Protein AF-A0AAE1SM05-F1 (afdb_monomer_lite)

Radius of gyration: 18.06 Å; chains: 1; bounding box: 39×41×45 Å

Sequence (204 aa):
MADEVSAGNVDSVFHIGDISYATRFLVEWDYFLHLITPVASHVSYMTAIGNHERDYIGFGSVYVTPDSGGECGVPYETYFQMPTPAKDKPWHRPMYSSITGGILKSVDDDFVKAVEPLLLANKVDLALWGHVHNYERTCAVYQKECKVLPTNGASGIDTYDHANYSASVHAVIGMAGFSLDQFPSQYVNANSRKLEDSFQITRS

Secondary structure (DSSP, 8-state):
-HHHHHTT--SEEEEES--S--TT-THHHHHHHHHHHHHHTTSEEEEE--HHHH--TTTT-SS--STTTT-TTHHHHHH-----S-TT----S-SS-S---SSS-SS-HHHHHHHHHHHHHTT--EEEE-SSSSEEEEEEESSS-EEEPPEE-TTS-EE--TTS----EEEEE--SSSPPPPPPGGGTSS-TT---SSS-EEE-

Structure (mmCIF, N/CA/C/O backbone):
data_AF-A0AAE1SM05-F1
#
_entry.id   AF-A0AAE1SM05-F1
#
loop_
_atom_site.group_PDB
_atom_site.id
_atom_site.type_symbol
_atom_site.label_atom_id
_atom_site.label_alt_id
_atom_site.label_comp_id
_atom_site.label_asym_id
_atom_site.label_entity_id
_atom_site.label_seq_id
_atom_site.pdbx_PDB_ins_code
_atom_site.Cartn_x
_atom_site.Cartn_y
_atom_site.Cartn_z
_atom_site.occupancy
_atom_site.B_iso_or_equiv
_atom_site.auth_seq_id
_atom_site.auth_comp_id
_atom_site.auth_asym_id
_atom_site.auth_atom_id
_atom_site.pdbx_PDB_model_num
ATOM 1 N N . MET A 1 1 ? -0.576 -20.188 0.307 1.00 88.62 1 MET A N 1
ATOM 2 C CA . MET A 1 1 ? -1.452 -19.272 -0.459 1.00 88.62 1 MET A CA 1
ATOM 3 C C . MET A 1 1 ? -2.159 -19.989 -1.600 1.00 88.62 1 MET A C 1
ATOM 5 O O . MET A 1 1 ? -3.375 -20.009 -1.579 1.00 88.62 1 MET A O 1
ATOM 9 N N . ALA A 1 2 ? -1.449 -20.616 -2.550 1.00 93.00 2 ALA A N 1
ATOM 10 C CA . ALA A 1 2 ? -2.098 -21.380 -3.628 1.00 93.00 2 ALA A CA 1
ATOM 11 C C . ALA A 1 2 ? -3.059 -22.466 -3.100 1.00 93.00 2 ALA A C 1
ATOM 13 O O . ALA A 1 2 ? -4.181 -22.566 -3.582 1.00 93.00 2 ALA A O 1
ATOM 14 N N . ASP A 1 3 ? -2.663 -23.195 -2.051 1.00 96.06 3 ASP A N 1
ATOM 15 C CA . ASP A 1 3 ? -3.531 -24.194 -1.409 1.00 96.06 3 ASP A CA 1
ATOM 16 C C . ASP A 1 3 ? -4.787 -23.574 -0.774 1.00 96.06 3 ASP A C 1
ATOM 18 O O . ASP A 1 3 ? -5.869 -24.132 -0.902 1.00 96.06 3 ASP A O 1
ATOM 22 N N . GLU A 1 4 ? -4.671 -22.394 -0.153 1.00 96.38 4 GLU A N 1
ATOM 23 C CA . GLU A 1 4 ? -5.805 -21.674 0.455 1.00 96.38 4 GLU A CA 1
ATOM 24 C C . GLU A 1 4 ? -6.795 -21.173 -0.601 1.00 96.38 4 GLU A C 1
ATOM 26 O O . GLU A 1 4 ? -8.006 -21.281 -0.428 1.00 96.38 4 GLU A O 1
ATOM 31 N N . VAL A 1 5 ? -6.282 -20.670 -1.726 1.00 95.44 5 VAL A N 1
ATOM 32 C CA . VAL A 1 5 ? -7.100 -20.272 -2.880 1.00 95.44 5 VAL A CA 1
ATOM 33 C C . VAL A 1 5 ? -7.796 -21.491 -3.486 1.00 95.44 5 VAL A C 1
ATOM 35 O O . VAL A 1 5 ? -8.996 -21.451 -3.736 1.00 95.44 5 VAL A O 1
ATOM 38 N N . SER A 1 6 ? -7.072 -22.600 -3.661 1.00 95.06 6 SER A N 1
ATOM 39 C CA . SER A 1 6 ? -7.623 -23.860 -4.177 1.00 95.06 6 SER A CA 1
ATOM 40 C C . SER A 1 6 ? -8.695 -24.453 -3.253 1.00 95.06 6 SER A C 1
ATOM 42 O O . SER A 1 6 ? -9.697 -24.992 -3.718 1.00 95.06 6 SER A O 1
ATOM 44 N N . ALA A 1 7 ? -8.525 -24.302 -1.936 1.00 96.94 7 ALA A N 1
ATOM 45 C CA . ALA A 1 7 ? -9.507 -24.702 -0.932 1.00 96.94 7 ALA A CA 1
ATOM 46 C C . ALA A 1 7 ? -10.743 -23.781 -0.871 1.00 96.94 7 ALA A C 1
ATOM 48 O O . ALA A 1 7 ? -11.705 -24.117 -0.184 1.00 96.94 7 ALA A O 1
ATOM 49 N N . GLY A 1 8 ? -10.736 -22.644 -1.577 1.00 95.75 8 GLY A N 1
ATOM 50 C CA . GLY A 1 8 ? -11.810 -21.650 -1.532 1.00 95.75 8 GLY A CA 1
ATOM 51 C C . GLY A 1 8 ? -11.822 -20.810 -0.251 1.00 95.75 8 GLY A C 1
ATOM 52 O O . GLY A 1 8 ? -12.852 -20.237 0.086 1.00 95.75 8 GLY A O 1
ATOM 53 N N . ASN A 1 9 ? -10.698 -20.739 0.470 1.00 97.50 9 ASN A N 1
ATOM 54 C CA . ASN A 1 9 ? -10.566 -19.957 1.705 1.00 97.50 9 ASN A CA 1
ATOM 55 C C . ASN A 1 9 ? -10.167 -18.492 1.449 1.00 97.50 9 ASN A C 1
ATOM 57 O O . ASN A 1 9 ? -10.136 -17.690 2.383 1.00 97.50 9 ASN A O 1
ATOM 61 N N . VAL A 1 10 ? -9.814 -18.145 0.208 1.00 97.12 10 VAL A N 1
ATOM 62 C CA . VAL A 1 10 ? -9.392 -16.800 -0.203 1.00 97.12 10 VAL A CA 1
ATOM 63 C C . VAL A 1 10 ? -10.149 -16.410 -1.462 1.00 97.12 10 VAL A C 1
ATOM 65 O O . VAL A 1 10 ? -10.022 -17.079 -2.482 1.00 97.12 10 VAL A O 1
ATOM 68 N N . ASP A 1 11 ? -10.876 -15.297 -1.402 1.00 96.75 11 ASP A N 1
ATOM 69 C CA . ASP A 1 11 ? -11.650 -14.778 -2.538 1.00 96.75 11 ASP A CA 1
ATOM 70 C C . ASP A 1 11 ? -10.895 -13.711 -3.349 1.00 96.75 11 ASP A C 1
ATOM 72 O O . ASP A 1 11 ? -11.200 -13.459 -4.516 1.00 96.75 11 ASP A O 1
ATOM 76 N N . SER A 1 12 ? -9.924 -13.032 -2.729 1.00 96.12 12 SER A N 1
ATOM 77 C CA . SER A 1 12 ? -9.158 -11.950 -3.357 1.00 96.12 12 SER A CA 1
ATOM 78 C C . SER A 1 12 ? -7.823 -11.700 -2.659 1.00 96.12 12 SER A C 1
ATOM 80 O O . SER A 1 12 ? -7.643 -12.031 -1.487 1.00 96.12 12 SER A O 1
ATOM 82 N N . VAL A 1 13 ? -6.888 -11.095 -3.393 1.00 95.81 13 VAL A N 1
ATOM 83 C CA . VAL A 1 13 ? -5.564 -10.702 -2.905 1.00 95.81 13 VAL A CA 1
ATOM 84 C C . VAL A 1 13 ? -5.321 -9.228 -3.214 1.00 95.81 13 VAL A C 1
ATOM 86 O O . VAL A 1 13 ? -5.579 -8.769 -4.326 1.00 95.81 13 VAL A O 1
ATOM 89 N N . PHE A 1 14 ? -4.777 -8.505 -2.234 1.00 94.44 14 PHE A N 1
ATOM 90 C CA . PHE A 1 14 ? -4.282 -7.138 -2.385 1.00 94.44 14 PHE A CA 1
ATOM 91 C C . PHE A 1 14 ? -2.771 -7.118 -2.124 1.00 94.44 14 PHE A C 1
ATOM 93 O O . PHE A 1 14 ? -2.333 -7.483 -1.035 1.00 94.44 14 PHE A O 1
ATOM 100 N N . HIS A 1 15 ? -1.983 -6.689 -3.109 1.00 94.88 15 HIS A N 1
ATOM 101 C CA . HIS A 1 15 ? -0.530 -6.537 -3.018 1.00 94.88 15 HIS A CA 1
ATOM 102 C C . HIS A 1 15 ? -0.170 -5.048 -3.106 1.00 94.88 15 HIS A C 1
ATOM 104 O O . HIS A 1 15 ? -0.258 -4.417 -4.160 1.00 94.88 15 HIS A O 1
ATOM 110 N N . ILE A 1 16 ? 0.185 -4.458 -1.967 1.00 93.75 16 ILE A N 1
ATOM 111 C CA . ILE A 1 16 ? 0.275 -3.004 -1.807 1.00 93.75 16 ILE A CA 1
ATOM 112 C C . ILE A 1 16 ? 1.697 -2.516 -2.120 1.00 93.75 16 ILE A C 1
ATOM 114 O O . ILE A 1 16 ? 2.421 -2.130 -1.208 1.00 93.75 16 ILE A O 1
ATOM 118 N N . GLY A 1 17 ? 2.067 -2.505 -3.406 1.00 93.38 17 GLY A N 1
ATOM 119 C CA . GLY A 1 17 ? 3.333 -1.970 -3.934 1.00 93.38 17 GLY A CA 1
ATOM 120 C C . GLY A 1 17 ? 4.564 -2.834 -3.675 1.00 93.38 17 GLY A C 1
ATOM 121 O O . GLY A 1 17 ? 4.501 -3.769 -2.884 1.00 93.38 17 GLY A O 1
ATOM 122 N N . ASP A 1 18 ? 5.657 -2.489 -4.358 1.00 94.62 18 ASP A N 1
ATOM 123 C CA . ASP A 1 18 ? 6.941 -3.194 -4.355 1.00 94.62 18 ASP A CA 1
ATOM 124 C C . ASP A 1 18 ? 6.782 -4.674 -4.738 1.00 94.62 18 ASP A C 1
ATOM 126 O O . ASP A 1 18 ? 6.914 -5.600 -3.940 1.00 94.62 18 ASP A O 1
ATOM 130 N N . ILE A 1 19 ? 6.432 -4.878 -6.007 1.00 94.81 19 ILE A N 1
ATOM 131 C CA . ILE A 1 19 ? 5.820 -6.107 -6.507 1.00 94.81 19 ILE A CA 1
ATOM 132 C C . ILE A 1 19 ? 6.859 -7.190 -6.794 1.00 94.81 19 ILE A C 1
ATOM 134 O O . ILE A 1 19 ? 6.817 -8.275 -6.218 1.00 94.81 19 ILE A O 1
ATOM 138 N N . SER A 1 20 ? 7.760 -6.918 -7.737 1.00 94.56 20 SER A N 1
ATOM 139 C CA . SER A 1 20 ? 8.738 -7.898 -8.225 1.00 94.56 20 SER A CA 1
ATOM 140 C C . SER A 1 20 ? 10.167 -7.554 -7.823 1.00 94.56 20 SER A C 1
ATOM 142 O O . SER A 1 20 ? 11.038 -8.415 -7.899 1.00 94.56 20 SER A O 1
ATOM 144 N N . TYR A 1 21 ? 10.424 -6.299 -7.431 1.00 94.75 21 TYR A N 1
ATOM 145 C CA . TYR A 1 21 ? 11.770 -5.743 -7.268 1.00 94.75 21 TYR A CA 1
ATOM 146 C C . TYR A 1 21 ? 12.675 -5.930 -8.503 1.00 94.75 21 TYR A C 1
ATOM 148 O O . TYR A 1 21 ? 13.902 -5.884 -8.385 1.00 94.75 21 TYR A O 1
ATOM 156 N N . ALA A 1 22 ? 12.097 -6.076 -9.704 1.00 95.00 22 ALA A N 1
ATOM 157 C CA . ALA A 1 22 ? 12.853 -6.264 -10.942 1.00 95.00 22 ALA A CA 1
ATOM 158 C C . ALA A 1 22 ? 13.896 -5.160 -11.170 1.00 95.00 22 ALA A C 1
ATOM 160 O O . ALA A 1 22 ? 15.025 -5.450 -11.566 1.00 95.00 22 ALA A O 1
ATOM 161 N N . THR A 1 23 ? 13.536 -3.910 -10.858 1.00 92.69 23 THR A N 1
ATOM 162 C CA . THR A 1 23 ? 14.431 -2.749 -10.741 1.00 92.69 23 THR A CA 1
ATOM 163 C C . THR A 1 23 ? 15.524 -2.683 -11.813 1.00 92.69 23 THR A C 1
ATOM 165 O O . THR A 1 23 ? 16.699 -2.507 -11.482 1.00 92.69 23 THR A O 1
ATOM 168 N N . ARG A 1 24 ? 15.127 -2.804 -13.099 1.00 91.88 24 ARG A N 1
ATOM 169 C CA . ARG A 1 24 ? 15.942 -2.849 -14.347 1.00 91.88 24 ARG A CA 1
ATOM 170 C C . ARG A 1 24 ? 16.058 -4.234 -14.988 1.00 91.88 24 ARG A C 1
ATOM 172 O O . ARG A 1 24 ? 16.267 -4.321 -16.200 1.00 91.88 24 ARG A O 1
ATOM 179 N N . PHE A 1 25 ? 15.958 -5.315 -14.226 1.00 94.12 25 PHE A N 1
ATOM 180 C CA . PHE A 1 25 ? 16.105 -6.681 -14.727 1.00 94.12 25 PHE A CA 1
ATOM 181 C C . PHE A 1 25 ? 14.740 -7.274 -15.084 1.00 94.12 25 PHE A C 1
ATOM 183 O O . PHE A 1 25 ? 14.161 -8.034 -14.319 1.00 94.12 25 PHE A O 1
ATOM 190 N N . LEU A 1 26 ? 14.228 -6.959 -16.280 1.00 93.62 26 LEU A N 1
ATOM 191 C CA . LEU A 1 26 ? 12.860 -7.324 -16.695 1.00 93.62 26 LEU A CA 1
ATOM 192 C C . LEU A 1 26 ? 12.530 -8.827 -16.630 1.00 93.62 26 LEU A C 1
ATOM 194 O O . LEU A 1 26 ? 1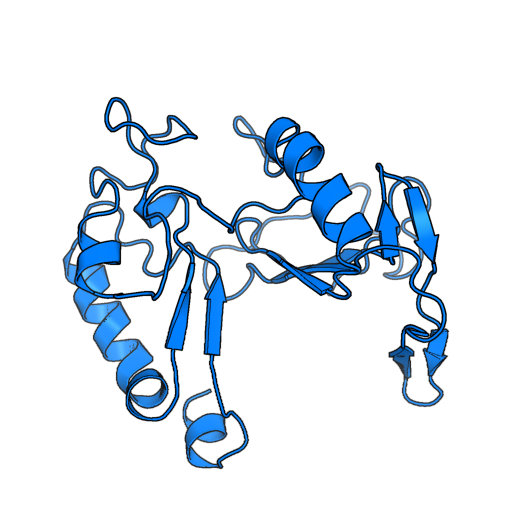1.363 -9.175 -16.512 1.00 93.62 26 LEU A O 1
ATOM 198 N N . VAL A 1 27 ? 13.531 -9.711 -16.665 1.00 95.31 27 VAL A N 1
ATOM 199 C CA . VAL A 1 27 ? 13.333 -11.161 -16.483 1.00 95.31 27 VAL A CA 1
ATOM 200 C C . VAL A 1 27 ? 12.704 -11.508 -15.125 1.00 95.31 27 VAL A C 1
ATOM 202 O O . VAL A 1 27 ? 11.980 -12.494 -15.013 1.00 95.31 27 VAL A O 1
ATOM 205 N N . GLU A 1 28 ? 12.920 -10.677 -14.104 1.00 96.00 28 GLU A N 1
ATOM 206 C CA . GLU A 1 28 ? 12.319 -10.856 -12.780 1.00 96.00 28 GLU A CA 1
ATOM 207 C C . GLU A 1 28 ? 10.799 -10.630 -12.807 1.00 96.00 28 GLU A C 1
ATOM 209 O O . GLU A 1 28 ? 10.068 -11.274 -12.055 1.00 96.00 28 GLU A O 1
ATOM 214 N N . TRP A 1 29 ? 10.285 -9.791 -13.719 1.00 97.00 29 TRP A N 1
ATOM 215 C CA . TRP A 1 29 ? 8.839 -9.664 -13.929 1.00 97.00 29 TRP A CA 1
ATOM 216 C C . TRP A 1 29 ? 8.234 -10.962 -14.459 1.00 97.00 29 TRP A C 1
ATOM 218 O O . TRP A 1 29 ? 7.211 -11.406 -13.940 1.00 97.00 29 TRP A O 1
ATOM 228 N N . ASP A 1 30 ? 8.869 -11.596 -15.448 1.00 96.44 30 ASP A N 1
ATOM 229 C CA . ASP A 1 30 ? 8.397 -12.872 -15.998 1.00 96.44 30 ASP A CA 1
ATOM 230 C C . ASP A 1 30 ? 8.402 -13.969 -14.926 1.00 96.44 30 ASP A C 1
ATOM 232 O O . ASP A 1 30 ? 7.437 -14.728 -14.794 1.00 96.44 30 ASP A O 1
ATOM 236 N N . TYR A 1 31 ? 9.464 -14.018 -14.115 1.00 96.44 31 TYR A N 1
ATOM 237 C CA . TYR A 1 31 ? 9.560 -14.943 -12.990 1.00 96.44 31 TYR A CA 1
ATOM 238 C C . TYR A 1 31 ? 8.453 -14.701 -11.957 1.00 96.44 31 TYR A C 1
ATOM 240 O O . TYR A 1 31 ? 7.759 -15.642 -11.565 1.00 96.44 31 TYR A O 1
ATOM 248 N N . PHE A 1 32 ? 8.236 -13.446 -11.555 1.00 96.69 32 PHE A N 1
ATOM 249 C CA . PHE A 1 32 ? 7.194 -13.081 -10.599 1.00 96.69 32 PHE A CA 1
ATOM 250 C C . PHE A 1 32 ? 5.789 -13.427 -11.111 1.00 96.69 32 PHE A C 1
ATOM 252 O O . PHE A 1 32 ? 5.003 -14.050 -10.396 1.00 96.69 32 PHE A O 1
ATOM 259 N N . LEU A 1 33 ? 5.469 -13.077 -12.360 1.00 97.12 33 LEU A N 1
ATOM 260 C CA . LEU A 1 33 ? 4.170 -13.374 -12.970 1.00 97.12 33 LEU A CA 1
ATOM 261 C C . LEU A 1 33 ? 3.926 -14.886 -13.060 1.00 97.12 33 LEU A C 1
ATOM 263 O O . LEU A 1 33 ? 2.822 -15.361 -12.774 1.00 97.12 33 LEU A O 1
ATOM 267 N N . HIS A 1 34 ? 4.965 -15.662 -13.382 1.00 97.12 34 HIS A N 1
ATOM 268 C CA . HIS A 1 34 ? 4.893 -17.119 -13.340 1.00 97.12 34 HIS A CA 1
ATOM 269 C C . HIS A 1 34 ? 4.638 -17.638 -11.916 1.00 97.12 34 HIS A C 1
ATOM 271 O O . HIS A 1 34 ? 3.756 -18.474 -11.717 1.00 97.12 34 HIS A O 1
ATOM 277 N N . LEU A 1 35 ? 5.345 -17.101 -10.916 1.00 96.06 35 LEU A N 1
ATOM 278 C CA . LEU A 1 35 ? 5.210 -17.484 -9.508 1.00 96.06 35 LEU A CA 1
ATOM 279 C C . LEU A 1 35 ? 3.782 -17.279 -8.982 1.00 96.06 35 LEU A C 1
ATOM 281 O O . LEU A 1 35 ? 3.243 -18.155 -8.307 1.00 96.06 35 LEU A O 1
ATOM 285 N N . ILE A 1 36 ? 3.156 -16.137 -9.288 1.00 96.69 36 ILE A N 1
ATOM 286 C CA . ILE A 1 36 ? 1.808 -15.825 -8.790 1.00 96.69 36 ILE A CA 1
ATOM 287 C C . ILE A 1 36 ? 0.694 -16.482 -9.606 1.00 96.69 36 ILE A C 1
ATOM 289 O O . ILE A 1 36 ? -0.456 -16.452 -9.170 1.00 96.69 36 ILE A O 1
ATOM 293 N N . THR A 1 37 ? 1.000 -17.093 -10.756 1.00 97.31 37 THR A N 1
ATOM 294 C CA . THR A 1 37 ? 0.001 -17.684 -11.663 1.00 97.31 37 THR A CA 1
ATOM 295 C C . THR A 1 37 ? -0.992 -18.612 -10.948 1.00 97.31 37 THR A C 1
ATOM 297 O O . THR A 1 37 ? -2.193 -18.436 -11.162 1.00 97.31 37 THR A O 1
ATOM 300 N N . PRO A 1 38 ? -0.585 -19.538 -10.052 1.00 96.81 38 PRO A N 1
ATOM 301 C CA . PRO A 1 38 ? -1.530 -20.408 -9.345 1.00 96.81 38 PRO A CA 1
ATOM 302 C C . PRO A 1 38 ? -2.551 -19.661 -8.474 1.00 96.81 38 PRO A C 1
ATOM 304 O O . PRO A 1 38 ? -3.610 -20.201 -8.186 1.00 96.81 38 PRO A O 1
ATOM 307 N N . VAL A 1 39 ? -2.258 -18.423 -8.070 1.00 97.31 39 VAL A N 1
ATOM 308 C CA . VAL A 1 39 ? -3.146 -17.569 -7.269 1.00 97.31 39 VAL A CA 1
ATOM 309 C C . VAL A 1 39 ? -3.911 -16.599 -8.172 1.00 97.31 39 VAL A C 1
ATOM 311 O O . VAL A 1 39 ? -5.138 -16.624 -8.211 1.00 97.31 39 VAL A O 1
ATOM 314 N N . ALA A 1 40 ? -3.197 -15.782 -8.948 1.00 96.38 40 ALA A N 1
ATOM 315 C CA . ALA A 1 40 ? -3.764 -14.681 -9.729 1.00 96.38 40 ALA A CA 1
ATOM 316 C C . ALA A 1 40 ? -4.645 -15.131 -10.909 1.00 96.38 40 ALA A C 1
ATOM 318 O O . ALA A 1 40 ? -5.427 -14.337 -11.421 1.00 96.38 40 ALA A O 1
ATOM 319 N N . SER A 1 41 ? -4.543 -16.395 -11.341 1.00 96.25 41 SER A N 1
ATOM 320 C CA . SER A 1 41 ? -5.448 -16.961 -12.355 1.00 96.25 41 SER A CA 1
ATOM 321 C C . SER A 1 41 ? -6.787 -17.455 -11.793 1.00 96.25 41 SER A C 1
ATOM 323 O O . SER A 1 41 ? -7.706 -17.699 -12.572 1.00 96.25 41 SER A O 1
ATOM 325 N N . HIS A 1 42 ? -6.915 -17.588 -10.467 1.00 96.62 42 HIS A N 1
ATOM 326 C CA . HIS A 1 42 ? -8.111 -18.131 -9.811 1.00 96.62 42 HIS A CA 1
ATOM 327 C C . HIS A 1 42 ? -8.904 -17.078 -9.036 1.00 96.62 42 HIS A C 1
ATOM 329 O O . HIS A 1 42 ? -10.122 -17.198 -8.921 1.00 96.62 42 HIS A O 1
ATOM 335 N N . VAL A 1 43 ? -8.235 -16.047 -8.517 1.00 97.44 43 VAL A N 1
ATOM 336 C CA . VAL A 1 43 ? -8.856 -14.970 -7.734 1.00 97.44 43 VAL A CA 1
ATOM 337 C C . VAL A 1 43 ? -8.361 -13.607 -8.187 1.00 97.44 43 VAL A C 1
ATOM 339 O O . VAL A 1 43 ? -7.288 -13.482 -8.776 1.00 97.44 43 VAL A O 1
ATOM 342 N N . SER A 1 44 ? -9.133 -12.564 -7.878 1.00 95.75 44 SER A N 1
ATOM 343 C CA . SER A 1 44 ? -8.732 -11.188 -8.174 1.00 95.75 44 SER A CA 1
ATOM 344 C C . SER A 1 44 ? -7.429 -10.843 -7.449 1.00 95.75 44 SER A C 1
ATOM 346 O O . SER A 1 44 ? -7.374 -10.909 -6.220 1.00 95.75 44 SER A O 1
ATOM 348 N N . TYR A 1 45 ? -6.407 -10.438 -8.205 1.00 96.56 45 TYR A N 1
ATOM 349 C CA . TYR A 1 45 ? -5.107 -10.013 -7.689 1.00 96.56 45 TYR A CA 1
ATOM 350 C C . TYR A 1 45 ? -4.921 -8.516 -7.944 1.00 96.56 45 TYR A C 1
ATOM 352 O O . TYR A 1 45 ? -4.540 -8.095 -9.036 1.00 96.56 45 TYR A O 1
ATOM 360 N N . MET A 1 46 ? -5.247 -7.706 -6.941 1.00 94.75 46 MET A N 1
ATOM 361 C CA . MET A 1 46 ? -5.230 -6.248 -7.026 1.00 94.75 46 MET A CA 1
ATOM 362 C C . MET A 1 46 ? -3.899 -5.709 -6.517 1.00 94.75 46 MET A C 1
ATOM 364 O O . MET A 1 46 ? -3.421 -6.137 -5.468 1.00 94.75 46 MET A O 1
ATOM 368 N N . THR A 1 47 ? -3.321 -4.741 -7.221 1.00 93.44 47 THR A N 1
ATOM 369 C CA . THR A 1 47 ? -2.025 -4.158 -6.860 1.00 93.44 47 THR A CA 1
ATOM 370 C C . THR A 1 47 ? -2.115 -2.651 -6.640 1.00 93.44 47 THR A C 1
ATOM 372 O O . THR A 1 47 ? -2.928 -1.960 -7.256 1.00 93.44 47 THR A O 1
ATOM 375 N N . ALA A 1 48 ? -1.250 -2.131 -5.772 1.00 91.50 48 ALA A N 1
ATOM 376 C CA . ALA A 1 48 ? -0.864 -0.721 -5.762 1.00 91.50 48 ALA A CA 1
ATOM 377 C C . ALA A 1 48 ? 0.564 -0.584 -6.308 1.00 91.50 48 ALA A C 1
ATOM 379 O O . ALA A 1 48 ? 1.314 -1.556 -6.311 1.00 91.50 48 ALA A O 1
ATOM 380 N N . ILE A 1 49 ? 0.935 0.610 -6.773 1.00 91.56 49 ILE A N 1
ATOM 381 C CA . ILE A 1 49 ? 2.278 0.881 -7.298 1.00 91.56 49 ILE A CA 1
ATOM 382 C C . ILE A 1 49 ? 3.211 1.344 -6.166 1.00 91.56 49 ILE A C 1
ATOM 384 O O . ILE A 1 49 ? 2.843 2.243 -5.402 1.00 91.56 49 ILE A O 1
ATOM 388 N N . GLY A 1 50 ? 4.387 0.719 -6.043 1.00 92.38 50 GLY A N 1
ATOM 389 C CA . GLY A 1 50 ? 5.429 1.074 -5.076 1.00 92.38 50 GLY A CA 1
ATOM 390 C C . GLY A 1 50 ? 6.537 1.947 -5.669 1.00 92.38 50 GLY A C 1
ATOM 391 O O . GLY A 1 50 ? 6.504 2.326 -6.847 1.00 92.38 50 GLY A O 1
ATOM 392 N N . ASN A 1 51 ? 7.536 2.289 -4.850 1.00 91.88 51 ASN A N 1
ATOM 393 C CA . ASN A 1 51 ? 8.686 3.075 -5.312 1.00 91.88 51 ASN A CA 1
ATOM 394 C C . ASN A 1 51 ? 9.596 2.258 -6.236 1.00 91.88 51 ASN A C 1
ATOM 396 O O . ASN A 1 51 ? 10.118 2.816 -7.204 1.00 91.88 51 ASN A O 1
ATOM 400 N N . HIS A 1 52 ? 9.710 0.946 -6.007 1.00 94.25 52 HIS A N 1
ATOM 401 C CA . HIS A 1 52 ? 10.478 0.043 -6.867 1.00 94.25 52 HIS A CA 1
ATOM 402 C C . HIS A 1 52 ? 9.858 -0.163 -8.253 1.00 94.25 52 HIS A C 1
ATOM 404 O O . HIS A 1 52 ? 10.545 -0.592 -9.177 1.00 94.25 52 HIS A O 1
ATOM 410 N N . GLU A 1 53 ? 8.593 0.212 -8.441 1.00 93.94 53 GLU A N 1
ATOM 411 C CA . GLU A 1 53 ? 7.975 0.259 -9.762 1.00 93.94 53 GLU A CA 1
ATOM 412 C C . GLU A 1 53 ? 8.079 1.651 -10.394 1.00 93.94 53 GLU A C 1
ATOM 414 O O . GLU A 1 53 ? 8.295 1.747 -11.602 1.00 93.94 53 GLU A O 1
ATOM 419 N N . ARG A 1 54 ? 7.919 2.737 -9.617 1.00 92.88 54 ARG A N 1
ATOM 420 C CA . ARG A 1 54 ? 7.640 4.078 -10.167 1.00 92.88 54 ARG A CA 1
ATOM 421 C C . ARG A 1 54 ? 8.769 5.101 -10.101 1.00 92.88 54 ARG A C 1
ATOM 423 O O . ARG A 1 54 ? 8.865 5.929 -11.017 1.00 92.88 54 ARG A O 1
ATOM 430 N N . ASP A 1 55 ? 9.548 5.129 -9.025 1.00 92.06 55 ASP A N 1
ATOM 431 C CA . ASP A 1 55 ? 10.394 6.284 -8.716 1.00 92.06 55 ASP A CA 1
ATOM 432 C C . ASP A 1 55 ? 11.623 6.311 -9.647 1.00 92.06 55 ASP A C 1
ATOM 434 O O . ASP A 1 55 ? 12.408 5.356 -9.709 1.00 92.06 55 ASP A O 1
ATOM 438 N N . TYR A 1 56 ? 11.763 7.387 -10.436 1.00 92.38 56 TYR A N 1
ATOM 439 C CA . TYR A 1 56 ? 12.938 7.623 -11.282 1.00 92.38 56 TYR A CA 1
ATOM 440 C C . TYR A 1 56 ? 13.167 9.112 -11.573 1.00 92.38 56 TYR A C 1
ATOM 442 O O . TYR A 1 56 ? 12.241 9.886 -11.838 1.00 92.38 56 TYR A O 1
ATOM 450 N N . ILE A 1 57 ? 14.436 9.521 -11.564 1.00 92.69 57 ILE A N 1
ATOM 451 C CA . ILE A 1 57 ? 14.847 10.927 -11.650 1.00 92.69 57 ILE A CA 1
ATOM 452 C C . ILE A 1 57 ? 14.477 11.525 -13.014 1.00 92.69 57 ILE A C 1
ATOM 454 O O . ILE A 1 57 ? 14.964 11.076 -14.047 1.00 92.69 57 ILE A O 1
ATOM 458 N N . GLY A 1 58 ? 13.668 12.590 -13.009 1.00 90.56 58 GLY A N 1
ATOM 459 C CA . GLY A 1 58 ? 13.277 13.323 -14.222 1.00 90.56 58 GLY A CA 1
ATOM 460 C C . GLY A 1 58 ? 12.025 12.792 -14.931 1.00 90.56 58 GLY A C 1
ATOM 461 O O . GLY A 1 58 ? 11.677 13.312 -15.986 1.00 90.56 58 GLY A O 1
ATOM 462 N N . PHE A 1 59 ? 11.321 11.813 -14.349 1.00 88.19 59 PHE A N 1
ATOM 463 C CA . PHE A 1 59 ? 10.148 11.156 -14.953 1.00 88.19 59 PHE A CA 1
ATOM 464 C C . PHE A 1 59 ? 8.836 11.441 -14.201 1.00 88.19 59 PHE A C 1
ATOM 466 O O . PHE A 1 59 ? 7.914 10.623 -14.184 1.00 88.19 59 PHE A O 1
ATOM 473 N N . GLY A 1 60 ? 8.747 12.604 -13.550 1.00 85.81 60 GLY A N 1
ATOM 474 C CA . GLY A 1 60 ? 7.512 13.094 -12.927 1.00 85.81 60 GLY A CA 1
ATOM 475 C C . GLY A 1 60 ? 7.012 12.285 -11.726 1.00 85.81 60 GLY A C 1
ATOM 476 O O . GLY A 1 60 ? 5.845 12.421 -11.370 1.00 85.81 60 GLY A O 1
ATOM 477 N N . SER A 1 61 ? 7.853 11.446 -11.112 1.00 87.12 61 SER A N 1
ATOM 478 C CA . SER A 1 61 ? 7.508 10.789 -9.850 1.00 87.12 61 SER A CA 1
ATOM 479 C C . SER A 1 61 ? 7.389 11.822 -8.726 1.00 87.12 61 SER A C 1
ATOM 481 O O . SER A 1 61 ? 8.144 12.796 -8.678 1.00 87.12 61 SER A O 1
ATOM 483 N N . VAL A 1 62 ? 6.440 11.602 -7.810 1.00 86.81 62 VAL A N 1
ATOM 484 C CA . VAL A 1 62 ? 6.290 12.425 -6.594 1.00 86.81 62 VAL A CA 1
ATOM 485 C C . VAL A 1 62 ? 7.568 12.360 -5.758 1.00 86.81 62 VAL A C 1
ATOM 487 O O . VAL A 1 62 ? 8.053 13.377 -5.268 1.00 86.81 62 VAL A O 1
ATOM 490 N N . TYR A 1 63 ? 8.143 11.164 -5.654 1.00 86.69 63 TYR A N 1
ATOM 491 C CA . TYR A 1 63 ? 9.394 10.918 -4.960 1.00 86.69 63 TYR A CA 1
ATOM 492 C C . TYR A 1 63 ? 10.509 10.729 -5.986 1.00 86.69 63 TYR A C 1
ATOM 494 O O . TYR A 1 63 ? 10.433 9.896 -6.890 1.00 86.69 63 TYR A O 1
ATOM 502 N N . VAL A 1 64 ? 11.548 11.553 -5.883 1.00 88.50 64 VAL A N 1
ATOM 503 C CA . VAL A 1 64 ? 12.628 11.609 -6.874 1.00 88.50 64 VAL A CA 1
ATOM 504 C C . VAL A 1 64 ? 13.786 10.732 -6.403 1.00 88.50 64 VAL A C 1
ATOM 506 O O . VAL A 1 64 ? 14.775 11.221 -5.861 1.00 88.50 64 VAL A O 1
ATOM 509 N N . THR A 1 65 ? 13.644 9.422 -6.589 1.00 88.75 65 THR A N 1
ATOM 510 C CA . THR A 1 65 ? 14.659 8.407 -6.260 1.00 88.75 65 THR A CA 1
ATOM 511 C C . THR A 1 65 ? 14.967 7.573 -7.508 1.00 88.75 65 THR A C 1
ATOM 513 O O . THR A 1 65 ? 14.217 7.645 -8.480 1.00 88.75 65 THR A O 1
ATOM 516 N N . PRO A 1 66 ? 16.082 6.828 -7.558 1.00 92.94 66 PRO A N 1
ATOM 517 C CA . PRO A 1 66 ? 16.370 5.915 -8.661 1.00 92.94 66 PRO A CA 1
ATOM 518 C C . PRO A 1 66 ? 15.791 4.501 -8.448 1.00 92.94 66 PRO A C 1
ATOM 520 O O . PRO A 1 66 ? 16.210 3.587 -9.158 1.00 92.94 66 PRO A O 1
ATOM 523 N N . ASP A 1 67 ? 14.884 4.300 -7.483 1.00 92.38 67 ASP A N 1
ATOM 524 C CA . ASP A 1 67 ? 14.536 2.974 -6.940 1.00 92.38 67 ASP A CA 1
ATOM 525 C C . ASP A 1 67 ? 13.950 2.013 -7.975 1.00 92.38 67 ASP A C 1
ATOM 527 O O . ASP A 1 67 ? 14.193 0.811 -7.891 1.00 92.38 67 ASP A O 1
ATOM 531 N N . SER A 1 68 ? 13.253 2.526 -8.995 1.00 94.62 68 SER A N 1
ATOM 532 C CA . SER A 1 68 ? 12.715 1.686 -10.071 1.00 94.62 68 SER A CA 1
ATOM 533 C C . SER A 1 68 ? 13.767 1.144 -11.040 1.00 94.62 68 SER A C 1
ATOM 535 O O . SER A 1 68 ? 13.443 0.410 -11.971 1.00 94.62 68 SER A O 1
ATOM 537 N N . GLY A 1 69 ? 15.034 1.548 -10.908 1.00 94.88 69 GLY A N 1
ATOM 538 C CA . GLY A 1 69 ? 16.101 1.125 -11.818 1.00 94.88 69 GLY A CA 1
ATOM 539 C C . GLY A 1 69 ? 15.918 1.599 -13.267 1.00 94.8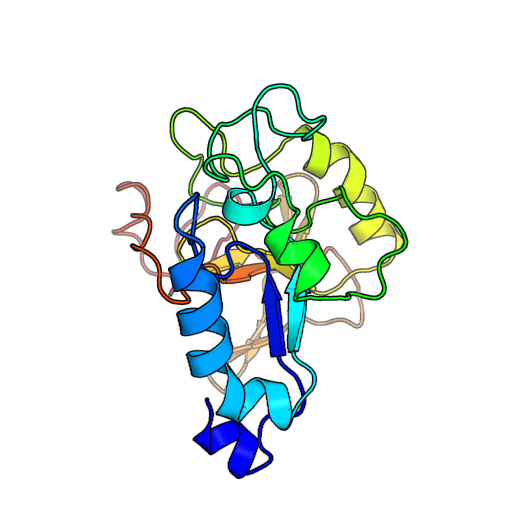8 69 GLY A C 1
ATOM 540 O O . GLY A 1 69 ? 16.613 1.117 -14.163 1.00 94.88 69 GLY A O 1
ATOM 541 N N . GLY A 1 70 ? 15.018 2.559 -13.506 1.00 94.69 70 GLY A N 1
ATOM 542 C CA . GLY A 1 70 ? 14.691 3.095 -14.830 1.00 94.69 70 GLY A CA 1
ATOM 543 C C . GLY A 1 70 ? 13.390 2.559 -15.418 1.00 94.69 70 GLY A C 1
ATOM 544 O O . GLY A 1 70 ? 13.047 2.929 -16.538 1.00 94.69 70 GLY A O 1
ATOM 545 N N . GLU A 1 71 ? 12.646 1.730 -14.684 1.00 94.81 71 GLU A N 1
ATOM 546 C CA . GLU A 1 71 ? 11.358 1.198 -15.140 1.00 94.81 71 GLU A CA 1
ATOM 547 C C . GLU A 1 71 ? 10.267 2.270 -15.222 1.00 94.81 71 GLU A C 1
ATOM 549 O O . GLU A 1 71 ? 9.417 2.210 -16.112 1.00 94.81 71 GLU A O 1
ATOM 554 N N . CYS A 1 72 ? 10.316 3.281 -14.347 1.00 93.00 72 CYS A N 1
ATOM 555 C CA . CYS A 1 72 ? 9.441 4.459 -14.384 1.00 93.00 72 CYS A CA 1
ATOM 556 C C . CYS A 1 72 ? 7.932 4.128 -14.456 1.00 93.00 72 CYS A C 1
ATOM 558 O O . CYS A 1 72 ? 7.164 4.886 -15.043 1.00 93.00 72 CYS A O 1
ATOM 560 N N . GLY A 1 73 ? 7.505 2.993 -13.897 1.00 92.12 73 GLY A N 1
ATOM 561 C CA . GLY A 1 73 ? 6.125 2.499 -13.892 1.00 92.12 73 GLY A CA 1
ATOM 562 C C . GLY A 1 73 ? 5.709 1.699 -15.130 1.00 92.12 73 GLY A C 1
ATOM 563 O O . GLY A 1 73 ? 4.653 1.069 -15.111 1.00 92.12 73 GLY A O 1
ATOM 564 N N . VAL A 1 74 ? 6.521 1.667 -16.194 1.00 93.56 74 VAL A N 1
ATOM 565 C CA . VAL A 1 74 ? 6.120 1.089 -17.489 1.00 93.56 74 VAL A CA 1
ATOM 566 C C . VAL A 1 74 ? 5.773 -0.405 -17.392 1.00 93.56 74 VAL A C 1
ATOM 568 O O . VAL A 1 74 ? 4.688 -0.774 -17.850 1.00 93.56 74 VAL A O 1
ATOM 571 N N . PRO A 1 75 ? 6.609 -1.282 -16.798 1.00 95.12 75 PRO A N 1
ATOM 572 C CA . PRO A 1 75 ? 6.270 -2.700 -16.680 1.00 95.12 75 PRO A CA 1
ATOM 573 C C . PRO A 1 75 ? 5.037 -2.929 -15.801 1.00 95.12 75 PRO A C 1
ATOM 575 O O . PRO A 1 75 ? 4.126 -3.648 -16.205 1.00 95.12 75 PRO A O 1
ATOM 578 N N . TYR A 1 76 ? 4.962 -2.254 -14.649 1.00 93.94 76 TYR A N 1
ATOM 579 C CA . TYR A 1 76 ? 3.826 -2.353 -13.732 1.00 93.94 76 TYR A CA 1
ATOM 580 C C . TYR A 1 76 ? 2.501 -2.026 -14.431 1.00 93.94 76 TYR A C 1
ATOM 582 O O . TYR A 1 76 ? 1.579 -2.835 -14.407 1.00 93.94 76 TYR A O 1
ATOM 590 N N . GLU A 1 77 ? 2.414 -0.881 -15.114 1.00 91.69 77 GLU A N 1
ATOM 591 C CA . GLU A 1 77 ? 1.187 -0.470 -15.807 1.00 91.69 77 GLU A CA 1
ATOM 592 C C . GLU A 1 77 ? 0.834 -1.361 -17.002 1.00 91.69 77 GLU A C 1
ATOM 594 O O . GLU A 1 77 ? -0.323 -1.409 -17.425 1.00 91.69 77 GLU A O 1
ATOM 599 N N . THR A 1 78 ? 1.830 -2.044 -17.567 1.00 93.19 78 THR A N 1
ATOM 600 C CA . THR A 1 78 ? 1.629 -2.974 -18.679 1.00 93.19 78 THR A CA 1
ATOM 601 C C . THR A 1 78 ? 1.035 -4.290 -18.186 1.00 93.19 78 THR A C 1
ATOM 603 O O . THR A 1 78 ? 0.106 -4.806 -18.805 1.00 93.19 78 THR A O 1
ATOM 606 N N . TYR A 1 79 ? 1.540 -4.822 -17.071 1.00 94.44 79 TYR A N 1
ATOM 607 C CA . TYR A 1 79 ? 1.117 -6.120 -16.542 1.00 94.44 79 TYR A CA 1
ATOM 608 C C . TYR A 1 79 ? -0.117 -6.038 -15.637 1.00 94.44 79 TYR A C 1
ATOM 610 O O . TYR A 1 79 ? -0.947 -6.945 -15.656 1.00 94.44 79 TYR A O 1
ATOM 618 N N . PHE A 1 80 ? -0.275 -4.950 -14.880 1.00 92.44 80 PHE A N 1
ATOM 619 C CA . PHE A 1 80 ? -1.352 -4.778 -13.907 1.00 92.44 80 PHE A CA 1
ATOM 620 C C . PHE A 1 80 ? -2.274 -3.627 -14.307 1.00 92.44 80 PHE A C 1
ATOM 622 O O . PHE A 1 80 ? -2.070 -2.462 -13.960 1.00 92.44 80 PHE A O 1
ATOM 629 N N . GLN A 1 81 ? -3.348 -3.963 -15.019 1.00 88.44 81 GLN A N 1
ATOM 630 C CA . GLN A 1 81 ? -4.382 -3.002 -15.401 1.00 88.44 81 GLN A CA 1
ATOM 631 C C . GLN A 1 81 ? -5.375 -2.789 -14.255 1.00 88.44 81 GLN A C 1
ATOM 633 O O . GLN A 1 81 ? -6.447 -3.391 -14.211 1.00 88.44 81 GLN A O 1
ATOM 638 N N . MET A 1 82 ? -5.007 -1.926 -13.310 1.00 89.88 82 MET A N 1
ATOM 639 C CA . MET A 1 82 ? -5.871 -1.585 -12.180 1.00 89.88 82 MET A CA 1
ATOM 640 C C . MET A 1 82 ? -6.935 -0.550 -12.575 1.00 89.88 82 MET A C 1
ATOM 642 O O . MET A 1 82 ? -6.633 0.385 -13.325 1.00 89.88 82 MET A O 1
ATOM 646 N N . PRO A 1 83 ? -8.168 -0.647 -12.044 1.00 86.38 83 PRO A N 1
ATOM 647 C CA . PRO A 1 83 ? -9.228 0.329 -12.280 1.00 86.38 83 PRO A CA 1
ATOM 648 C C . PRO A 1 83 ? -8.976 1.609 -11.465 1.00 86.38 83 PRO A C 1
ATOM 650 O O . PRO A 1 83 ? -9.706 1.924 -10.527 1.00 86.38 83 PRO A O 1
ATOM 653 N N . THR A 1 84 ? -7.913 2.345 -11.797 1.00 75.19 84 THR A N 1
ATOM 654 C CA . THR A 1 84 ? -7.540 3.590 -11.118 1.00 75.19 84 THR A CA 1
ATOM 655 C C . THR A 1 84 ? -7.935 4.825 -11.936 1.00 75.19 84 THR A C 1
ATOM 657 O O . THR A 1 84 ? -7.719 4.856 -13.150 1.00 75.19 84 THR A O 1
ATOM 660 N N . PRO A 1 85 ? -8.468 5.885 -11.296 1.00 67.44 85 PRO A N 1
ATOM 661 C CA . PRO A 1 85 ? -8.711 7.161 -11.964 1.00 67.44 85 PRO A CA 1
ATOM 662 C C . PRO A 1 85 ? -7.418 7.922 -12.308 1.00 67.44 85 PRO A C 1
ATOM 664 O O . PRO A 1 85 ? -7.464 8.860 -13.101 1.00 67.44 85 PRO A O 1
ATOM 667 N N . ALA A 1 86 ? -6.273 7.560 -11.713 1.00 68.56 86 ALA A N 1
ATOM 668 C CA . ALA A 1 86 ? -4.979 8.184 -11.988 1.00 68.56 86 ALA A CA 1
ATOM 669 C C . ALA A 1 86 ? -3.817 7.198 -11.792 1.00 68.56 86 ALA A C 1
ATOM 671 O O . ALA A 1 86 ? -3.774 6.461 -10.809 1.00 68.56 86 ALA A O 1
ATOM 672 N N . LYS A 1 87 ? -2.854 7.223 -12.714 1.00 65.50 87 LYS A N 1
ATOM 673 C CA . LYS A 1 87 ? -1.731 6.275 -12.765 1.00 65.50 87 LYS A CA 1
ATOM 674 C C . LYS A 1 87 ? -0.605 6.571 -11.759 1.00 65.50 87 LYS A C 1
ATOM 676 O O . LYS A 1 87 ? -0.011 5.649 -11.219 1.00 65.50 87 LYS A O 1
ATOM 681 N N . ASP A 1 88 ? -0.389 7.843 -11.420 1.00 64.31 88 ASP A N 1
ATOM 682 C CA . ASP A 1 88 ? 0.795 8.310 -10.673 1.00 64.31 88 ASP A CA 1
ATOM 683 C C . ASP A 1 88 ? 0.530 8.697 -9.201 1.00 64.31 88 ASP A C 1
ATOM 685 O O . ASP A 1 88 ? 1.140 9.628 -8.675 1.00 64.31 88 ASP A O 1
ATOM 689 N N . LYS A 1 89 ? -0.412 8.042 -8.513 1.00 63.88 89 LYS A N 1
ATOM 690 C CA . LYS A 1 89 ? -0.722 8.346 -7.100 1.00 63.88 89 LYS A CA 1
ATOM 691 C C . LYS A 1 89 ? -0.475 7.125 -6.211 1.00 63.88 89 LYS A C 1
ATOM 693 O O . LYS A 1 89 ? -1.429 6.400 -5.928 1.00 63.88 89 LYS A O 1
ATOM 698 N N . PRO A 1 90 ? 0.779 6.870 -5.795 1.00 66.12 90 PRO A N 1
ATOM 699 C CA . PRO A 1 90 ? 1.105 5.690 -5.005 1.00 66.12 90 PRO A CA 1
ATOM 700 C C . PRO A 1 90 ? 0.402 5.728 -3.642 1.00 66.12 90 PRO A C 1
ATOM 702 O O . PRO A 1 90 ? 0.453 6.724 -2.923 1.00 66.12 90 PRO A O 1
ATOM 705 N N . TRP A 1 91 ? -0.239 4.615 -3.292 1.00 73.31 91 TRP A N 1
ATOM 706 C CA . TRP A 1 91 ? -0.783 4.306 -1.968 1.00 73.31 91 TRP A CA 1
ATOM 707 C C . TRP A 1 91 ? 0.001 3.100 -1.442 1.00 73.31 91 TRP A C 1
ATOM 709 O O . TRP A 1 91 ? -0.427 1.959 -1.571 1.00 73.31 91 TRP A O 1
ATOM 719 N N . HIS A 1 92 ? 1.218 3.363 -0.965 1.00 89.19 92 HIS A N 1
ATOM 720 C CA . HIS A 1 92 ? 2.193 2.326 -0.606 1.00 89.19 92 HIS A CA 1
ATOM 721 C C . HIS A 1 92 ? 2.969 2.689 0.665 1.00 89.19 92 HIS A C 1
ATOM 723 O O . HIS A 1 92 ? 2.981 1.907 1.615 1.00 89.19 92 HIS A O 1
ATOM 729 N N . ARG A 1 93 ? 3.547 3.900 0.719 1.00 91.06 93 ARG A N 1
ATOM 730 C CA . ARG A 1 93 ? 4.256 4.412 1.903 1.00 91.06 93 ARG A CA 1
ATOM 731 C C . ARG A 1 93 ? 3.285 4.633 3.077 1.00 91.06 93 ARG A C 1
ATOM 733 O O . ARG A 1 93 ? 2.219 5.213 2.860 1.00 91.06 93 ARG A O 1
ATOM 740 N N . PRO A 1 94 ? 3.623 4.202 4.305 1.00 92.06 94 PRO A N 1
ATOM 741 C CA . PRO A 1 94 ? 2.729 4.319 5.449 1.00 92.06 94 PRO A CA 1
ATOM 742 C C . PRO A 1 94 ? 2.566 5.759 5.936 1.00 92.06 94 PRO A C 1
ATOM 744 O O . PRO A 1 94 ? 3.486 6.571 5.891 1.00 92.06 94 PRO A O 1
ATOM 747 N N . MET A 1 95 ? 1.390 6.054 6.494 1.00 92.31 95 MET A N 1
ATOM 748 C CA . MET A 1 95 ? 1.129 7.314 7.208 1.00 92.31 95 MET A CA 1
ATOM 749 C C . MET A 1 95 ? 1.681 7.319 8.640 1.00 92.31 95 MET A C 1
ATOM 751 O O . MET A 1 95 ? 1.946 8.376 9.207 1.00 92.31 95 MET A O 1
ATOM 755 N N . TYR A 1 96 ? 1.846 6.133 9.224 1.00 90.44 96 TYR A N 1
ATOM 756 C CA . TYR A 1 96 ? 2.345 5.922 10.576 1.00 90.44 96 TYR A CA 1
ATOM 757 C C . TYR A 1 96 ? 3.279 4.717 10.576 1.00 90.44 96 TYR A C 1
ATOM 759 O O . TYR A 1 96 ? 2.888 3.639 10.136 1.00 90.44 96 TYR A O 1
ATOM 767 N N . SER A 1 97 ? 4.501 4.905 11.068 1.00 87.31 97 SER A N 1
ATOM 768 C CA . SER A 1 97 ? 5.474 3.833 11.261 1.00 87.31 97 SER A CA 1
ATOM 769 C C . SER A 1 97 ? 6.431 4.202 12.392 1.00 87.31 97 SER A C 1
ATOM 771 O O . SER A 1 97 ? 6.765 5.375 12.582 1.00 87.31 97 SER A O 1
ATOM 773 N N . SER A 1 98 ? 6.865 3.199 13.149 1.00 81.00 98 SER A N 1
ATOM 774 C CA . SER A 1 98 ? 7.917 3.325 14.158 1.00 81.00 98 SER A CA 1
ATOM 775 C C . SER A 1 98 ? 9.322 3.335 13.550 1.00 81.00 98 SER A C 1
ATOM 777 O O . SER A 1 98 ? 10.291 3.696 14.223 1.00 81.00 98 SER A O 1
ATOM 779 N N . ILE A 1 99 ? 9.429 2.973 12.270 1.00 78.19 99 ILE A N 1
ATOM 780 C CA . ILE A 1 99 ? 10.640 3.069 11.468 1.00 78.19 99 ILE A CA 1
ATOM 781 C C . ILE A 1 99 ? 10.593 4.402 10.727 1.00 78.19 99 ILE A C 1
ATOM 783 O O . ILE A 1 99 ? 9.754 4.634 9.866 1.00 78.19 99 ILE A O 1
ATOM 787 N N . THR A 1 100 ? 11.487 5.319 11.087 1.00 69.69 100 THR A N 1
ATOM 788 C CA . THR A 1 100 ? 11.530 6.662 10.489 1.00 69.69 100 THR A CA 1
ATOM 789 C C . THR A 1 100 ? 12.197 6.688 9.114 1.00 69.69 100 THR A C 1
ATOM 791 O O . THR A 1 100 ? 12.111 7.703 8.426 1.00 69.69 100 THR A O 1
ATOM 794 N N . GLY A 1 101 ? 12.837 5.589 8.709 1.00 63.88 101 GLY A N 1
ATOM 795 C CA . GLY A 1 101 ? 13.660 5.500 7.506 1.00 63.88 101 GLY A CA 1
ATOM 796 C C . GLY A 1 101 ? 15.053 6.113 7.691 1.00 63.88 101 GLY A C 1
ATOM 797 O O . GLY A 1 101 ? 15.340 6.762 8.700 1.00 63.88 101 GLY A O 1
ATOM 798 N N . GLY A 1 102 ? 15.938 5.841 6.727 1.00 62.03 102 GLY A N 1
ATOM 799 C CA . GLY A 1 102 ? 17.290 6.399 6.647 1.00 62.03 102 GLY A CA 1
ATOM 800 C C . GLY A 1 102 ? 17.300 7.779 5.978 1.00 62.03 102 GLY A C 1
ATOM 801 O O . GLY A 1 102 ? 16.763 8.744 6.507 1.00 62.03 102 GLY A O 1
ATOM 802 N N . ILE A 1 103 ? 17.929 7.886 4.802 1.00 53.00 103 ILE A N 1
ATOM 803 C CA . ILE A 1 103 ? 18.006 9.145 4.030 1.00 53.00 103 ILE A CA 1
ATOM 804 C C . ILE A 1 103 ? 16.623 9.574 3.507 1.00 53.00 103 ILE A C 1
ATOM 806 O O . ILE A 1 103 ? 16.333 10.767 3.426 1.00 53.00 103 ILE A O 1
ATOM 810 N N . LEU A 1 104 ? 15.761 8.609 3.184 1.00 64.06 104 LEU A N 1
ATOM 811 C CA . LEU A 1 104 ? 14.361 8.836 2.840 1.00 64.06 104 LEU A CA 1
ATOM 812 C C . LEU A 1 104 ? 13.490 8.445 4.027 1.00 64.06 104 LEU A C 1
ATOM 814 O O . LEU A 1 104 ? 13.683 7.381 4.619 1.00 64.06 104 LEU A O 1
ATOM 818 N N . LYS A 1 105 ? 12.537 9.316 4.364 1.00 77.50 105 LYS A N 1
ATOM 819 C CA . LYS A 1 105 ? 11.566 9.033 5.416 1.00 77.50 105 LYS A CA 1
ATOM 820 C C . LYS A 1 105 ? 10.619 7.930 4.958 1.00 77.50 105 LYS A C 1
ATOM 822 O O . LYS A 1 105 ? 10.094 7.996 3.849 1.00 77.50 105 LYS A O 1
ATOM 827 N N . SER A 1 106 ? 10.339 6.980 5.844 1.00 83.12 106 SER A N 1
ATOM 828 C CA . SER A 1 106 ? 9.316 5.953 5.606 1.00 83.12 106 SER A CA 1
ATOM 829 C C . SER A 1 106 ? 7.901 6.539 5.553 1.00 83.12 106 SER A C 1
ATOM 831 O O . SER A 1 106 ? 7.028 5.980 4.898 1.00 83.12 106 SER A O 1
ATOM 833 N N . VAL A 1 107 ? 7.688 7.675 6.225 1.00 88.38 107 VAL A N 1
ATOM 834 C CA . VAL A 1 107 ? 6.422 8.414 6.261 1.00 88.38 107 VAL A CA 1
ATOM 835 C C . VAL A 1 107 ? 6.567 9.735 5.510 1.00 88.38 107 VAL A C 1
ATOM 837 O O . VAL A 1 107 ? 7.487 10.514 5.774 1.00 88.38 107 VAL A O 1
ATOM 840 N N . ASP A 1 108 ? 5.621 10.011 4.617 1.00 89.94 108 ASP A N 1
ATOM 841 C CA . ASP A 1 108 ? 5.482 11.304 3.949 1.00 89.94 108 ASP A CA 1
ATOM 842 C C . ASP A 1 108 ? 4.534 12.218 4.742 1.00 89.94 108 ASP A C 1
ATOM 844 O O . ASP A 1 108 ? 3.315 12.034 4.755 1.00 89.94 108 ASP A O 1
ATOM 848 N N . ASP A 1 109 ? 5.106 13.227 5.404 1.00 89.50 109 ASP A N 1
ATOM 849 C CA . ASP A 1 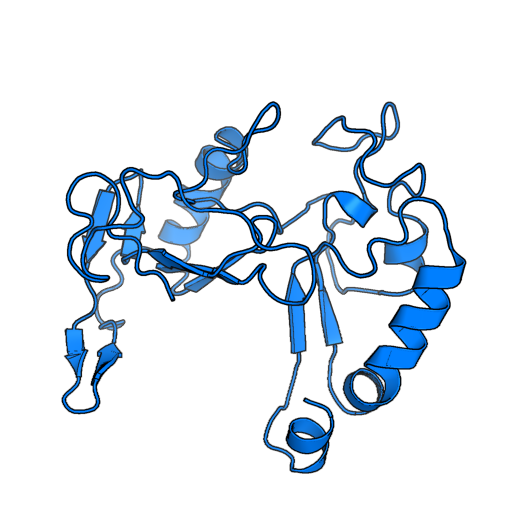109 ? 4.362 14.183 6.229 1.00 89.50 109 ASP A CA 1
ATOM 850 C C . ASP A 1 109 ? 3.331 15.002 5.423 1.00 89.50 109 ASP A C 1
ATOM 852 O O . ASP A 1 109 ? 2.302 15.398 5.975 1.00 89.50 109 ASP A O 1
ATOM 856 N N . ASP A 1 110 ? 3.577 15.286 4.141 1.00 90.88 110 ASP A N 1
ATOM 857 C CA . ASP A 1 110 ? 2.652 16.068 3.314 1.00 90.88 110 ASP A CA 1
ATOM 858 C C . ASP A 1 110 ? 1.496 15.201 2.812 1.00 90.88 110 ASP A C 1
ATOM 860 O O . ASP A 1 110 ? 0.344 15.651 2.820 1.00 90.88 110 ASP A O 1
ATOM 864 N N . PHE A 1 111 ? 1.769 13.932 2.495 1.00 91.19 111 PHE A N 1
ATOM 865 C CA . PHE A 1 111 ? 0.723 12.940 2.247 1.00 91.19 111 PHE A CA 1
ATOM 866 C C . PHE A 1 111 ? -0.182 12.767 3.473 1.00 91.19 111 PHE A C 1
ATOM 868 O O . PHE A 1 111 ? -1.406 12.827 3.345 1.00 91.19 111 PHE A O 1
ATOM 875 N N . VAL A 1 112 ? 0.401 12.648 4.674 1.00 93.06 112 VAL A N 1
ATOM 876 C CA . VAL A 1 112 ? -0.362 12.550 5.930 1.00 93.06 112 VAL A CA 1
ATOM 877 C C . VAL A 1 112 ? -1.289 13.754 6.103 1.00 93.06 112 VAL A C 1
ATOM 879 O O . VAL A 1 112 ? -2.493 13.570 6.276 1.00 93.06 112 VAL A O 1
ATOM 882 N N . LYS A 1 113 ? -0.773 14.986 5.985 1.00 94.56 113 LYS A N 1
ATOM 883 C CA . LYS A 1 113 ? -1.587 16.212 6.126 1.00 94.56 113 LYS A CA 1
ATOM 884 C C . LYS A 1 113 ? -2.733 16.285 5.116 1.00 94.56 113 LYS A C 1
ATOM 886 O O . LYS A 1 113 ? -3.796 16.808 5.447 1.00 94.56 113 LYS A O 1
ATOM 891 N N . ALA A 1 114 ? -2.514 15.810 3.891 1.00 93.19 114 ALA A N 1
ATOM 892 C CA . ALA A 1 114 ? -3.510 15.867 2.828 1.00 93.19 114 ALA A CA 1
ATOM 893 C C . ALA A 1 114 ? -4.600 14.793 2.973 1.00 93.19 114 ALA A C 1
ATOM 895 O O . ALA A 1 114 ? -5.764 15.055 2.670 1.00 93.19 114 ALA A O 1
ATOM 896 N N . VAL A 1 115 ? -4.231 13.589 3.420 1.00 94.38 115 VAL A N 1
ATOM 897 C CA . VAL A 1 115 ? -5.106 12.407 3.378 1.00 94.38 115 VAL A CA 1
ATOM 898 C C . VAL A 1 115 ? -5.758 12.103 4.721 1.00 94.38 115 VAL A C 1
ATOM 900 O O . VAL A 1 115 ? -6.924 11.715 4.743 1.00 94.38 115 VAL A O 1
ATOM 903 N N . GLU A 1 116 ? -5.079 12.326 5.845 1.00 96.19 116 GLU A N 1
ATOM 904 C CA . GLU A 1 116 ? -5.611 11.992 7.171 1.00 96.19 116 GLU A CA 1
ATOM 905 C C . GLU A 1 116 ? -6.986 12.623 7.470 1.00 96.19 116 GLU A C 1
ATOM 907 O O . GLU A 1 116 ? -7.881 11.904 7.930 1.00 96.19 116 GLU A O 1
ATOM 912 N N . PRO A 1 117 ? -7.240 13.914 7.161 1.00 97.62 117 PRO A N 1
ATOM 913 C CA . PRO A 1 117 ? -8.563 14.501 7.371 1.00 97.62 117 PRO A CA 1
ATOM 914 C C . PRO A 1 117 ? -9.650 13.841 6.514 1.00 97.62 117 PRO A C 1
ATOM 916 O O . PRO A 1 117 ? -10.806 13.786 6.931 1.00 97.62 117 PRO A O 1
ATOM 919 N N . LEU A 1 118 ? -9.292 13.325 5.332 1.00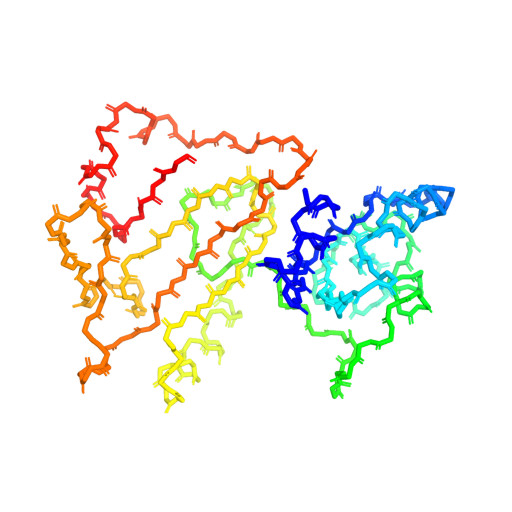 97.00 118 LEU A N 1
ATOM 920 C CA . LEU A 1 118 ? -10.221 12.626 4.445 1.00 97.00 118 LEU A CA 1
ATOM 921 C C . LEU A 1 118 ? -10.576 11.243 4.991 1.00 97.00 118 LEU A C 1
ATOM 923 O O . LEU A 1 118 ? -11.742 10.860 4.907 1.00 97.00 118 LEU A O 1
ATOM 927 N N . LEU A 1 119 ? -9.612 10.522 5.574 1.00 96.94 119 LEU A N 1
ATOM 928 C CA . LEU A 1 119 ? -9.876 9.236 6.226 1.00 9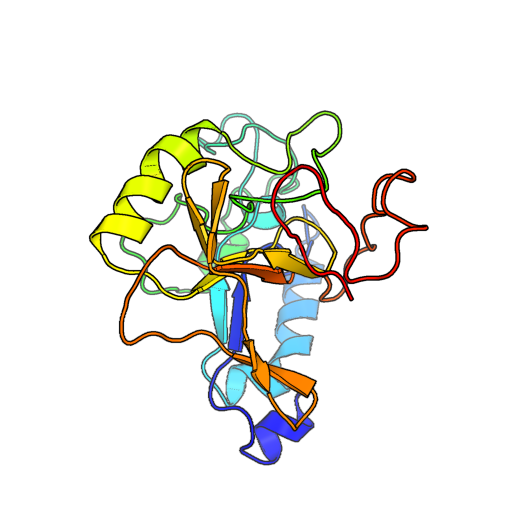6.94 119 LEU A CA 1
ATOM 929 C C . LEU A 1 119 ? -10.864 9.408 7.381 1.00 96.94 119 LEU A C 1
ATOM 931 O O . LEU A 1 119 ? -11.851 8.678 7.454 1.00 96.94 119 LEU A O 1
ATOM 935 N N . LEU A 1 120 ? -10.657 10.438 8.211 1.00 96.12 120 LEU A N 1
ATOM 936 C CA . LEU A 1 120 ? -11.560 10.766 9.311 1.00 96.12 120 LEU A CA 1
ATOM 937 C C . LEU A 1 120 ? -12.954 11.177 8.808 1.00 96.12 120 LEU A C 1
ATOM 939 O O . LEU A 1 120 ? -13.965 10.658 9.281 1.00 96.12 120 LEU A O 1
ATOM 943 N N . ALA A 1 121 ? -13.024 12.090 7.833 1.00 97.25 121 ALA A N 1
ATOM 944 C CA . ALA A 1 121 ? -14.290 12.600 7.302 1.00 97.25 121 ALA A CA 1
ATOM 945 C C . ALA A 1 121 ? -15.148 11.505 6.648 1.00 97.25 121 ALA A C 1
ATOM 947 O O . ALA A 1 121 ? -16.374 11.549 6.740 1.00 97.25 121 ALA A O 1
ATOM 948 N N . ASN A 1 122 ? -14.506 10.517 6.019 1.00 96.94 122 ASN A N 1
ATOM 949 C CA . ASN A 1 122 ? -15.175 9.385 5.376 1.00 96.94 122 ASN A CA 1
ATOM 950 C C . ASN A 1 122 ? -15.282 8.150 6.277 1.00 96.94 122 ASN A C 1
ATOM 952 O O . ASN A 1 122 ? -15.738 7.108 5.815 1.00 96.94 122 ASN A O 1
ATOM 956 N N . LYS A 1 123 ? -14.899 8.267 7.553 1.00 95.94 123 LYS A N 1
ATOM 957 C CA . LYS A 1 123 ? -14.972 7.192 8.545 1.00 95.94 123 LYS A CA 1
ATOM 958 C C . LYS A 1 123 ? -14.260 5.904 8.115 1.00 95.94 123 LYS A C 1
ATOM 960 O O . LYS A 1 123 ? -14.797 4.815 8.275 1.00 95.94 123 LYS A O 1
ATOM 965 N N . VAL A 1 124 ? -13.060 6.021 7.547 1.00 95.25 124 VAL A N 1
ATOM 966 C CA . VAL A 1 124 ? -12.268 4.850 7.143 1.00 95.25 124 VAL A CA 1
ATOM 967 C C . VAL A 1 124 ? -11.855 4.071 8.389 1.00 95.25 124 VAL A C 1
ATOM 969 O O . VAL A 1 124 ? -11.169 4.623 9.248 1.00 95.25 124 VAL A O 1
ATOM 972 N N . ASP A 1 125 ? -12.247 2.804 8.491 1.00 93.56 125 ASP A N 1
ATOM 973 C CA . ASP A 1 125 ? -11.952 1.962 9.657 1.00 93.56 125 ASP A CA 1
ATOM 974 C C . ASP A 1 125 ? -10.503 1.454 9.682 1.00 93.56 125 ASP A C 1
ATOM 976 O O . ASP A 1 125 ? -9.840 1.513 10.718 1.00 93.56 125 ASP A O 1
ATOM 980 N N . LEU A 1 126 ? -10.001 0.981 8.538 1.00 93.50 126 LEU A N 1
ATOM 981 C CA . LEU A 1 126 ? -8.687 0.354 8.401 1.00 93.50 126 LEU A CA 1
ATOM 982 C C . LEU A 1 126 ? -7.968 0.873 7.153 1.00 93.50 126 LEU A C 1
ATOM 984 O O . LEU A 1 126 ? -8.526 0.861 6.057 1.00 93.50 126 LEU A O 1
ATOM 988 N N . ALA A 1 127 ? -6.714 1.282 7.319 1.00 95.19 127 ALA A N 1
ATOM 989 C CA . ALA A 1 127 ? -5.812 1.650 6.238 1.00 95.19 127 ALA A CA 1
ATOM 990 C C . ALA A 1 127 ? -4.597 0.714 6.228 1.00 95.19 127 ALA A C 1
ATOM 992 O O . ALA A 1 127 ? -3.906 0.579 7.240 1.00 95.19 127 ALA A O 1
ATOM 993 N N . LEU A 1 128 ? -4.348 0.074 5.087 1.00 94.75 128 LEU A N 1
ATOM 994 C CA . LEU A 1 128 ? -3.267 -0.893 4.899 1.00 94.75 128 LEU A CA 1
ATOM 995 C C . LEU A 1 128 ? -2.124 -0.271 4.092 1.00 94.75 128 LEU A C 1
ATOM 997 O O . LEU A 1 128 ? -2.371 0.424 3.107 1.00 94.75 128 LEU A O 1
ATOM 1001 N N . TRP A 1 129 ? -0.888 -0.546 4.502 1.00 94.31 129 TRP A N 1
ATOM 1002 C CA . TRP A 1 129 ? 0.325 0.051 3.941 1.00 94.31 129 TRP A CA 1
ATOM 1003 C C . TRP A 1 129 ? 1.409 -1.001 3.703 1.00 94.31 129 TRP A C 1
ATOM 1005 O O . TRP A 1 129 ? 1.453 -2.017 4.397 1.00 94.31 129 TRP A O 1
ATOM 1015 N N . GLY A 1 130 ? 2.302 -0.731 2.752 1.00 92.50 130 GLY A N 1
ATOM 1016 C CA . GLY A 1 130 ? 3.512 -1.514 2.503 1.00 92.50 130 GLY A CA 1
ATOM 1017 C C . GLY A 1 130 ? 4.765 -0.729 2.893 1.00 92.50 130 GLY A C 1
ATOM 1018 O O . GLY A 1 130 ? 4.789 -0.061 3.930 1.00 92.50 130 GLY A O 1
ATOM 1019 N N . HIS A 1 131 ? 5.774 -0.781 2.022 1.00 92.81 131 HIS A N 1
ATOM 1020 C CA . HIS A 1 131 ? 7.044 -0.042 2.047 1.00 92.81 131 HIS A CA 1
ATOM 1021 C C . HIS A 1 131 ? 8.006 -0.395 3.180 1.00 92.81 131 HIS A C 1
ATOM 1023 O O . HIS A 1 131 ? 9.169 -0.686 2.940 1.00 92.81 131 HIS A O 1
ATOM 1029 N N . VAL A 1 132 ? 7.540 -0.347 4.425 1.00 88.62 132 VAL A N 1
ATOM 1030 C CA . VAL A 1 132 ? 8.346 -0.742 5.580 1.00 88.62 132 VAL A CA 1
ATOM 1031 C C . VAL A 1 132 ? 8.224 -2.251 5.742 1.00 88.62 132 VAL A C 1
ATOM 1033 O O . VAL A 1 132 ? 7.117 -2.782 5.862 1.00 88.62 132 VAL A O 1
ATOM 1036 N N . HIS A 1 133 ? 9.355 -2.953 5.734 1.00 90.31 133 HIS A N 1
ATOM 1037 C CA . HIS A 1 133 ? 9.407 -4.413 5.678 1.00 90.31 133 HIS A CA 1
ATOM 1038 C C . HIS A 1 133 ? 9.268 -5.052 7.060 1.00 90.31 133 HIS A C 1
ATOM 1040 O O . HIS A 1 133 ? 10.141 -5.781 7.538 1.00 90.31 133 HIS A O 1
ATOM 1046 N N . ASN A 1 134 ? 8.158 -4.756 7.724 1.00 85.69 134 ASN A N 1
ATOM 1047 C CA . ASN A 1 134 ? 7.771 -5.327 9.001 1.00 85.69 134 ASN A CA 1
ATOM 1048 C C . ASN A 1 134 ? 6.239 -5.398 9.110 1.00 85.69 134 ASN A C 1
ATOM 1050 O O . ASN A 1 134 ? 5.510 -5.040 8.180 1.00 85.69 134 ASN A O 1
ATOM 1054 N N . TYR A 1 135 ? 5.765 -5.877 10.259 1.00 87.56 135 TYR A N 1
ATOM 1055 C CA . TYR A 1 135 ? 4.379 -5.713 10.662 1.00 87.56 135 TYR A CA 1
ATOM 1056 C C . TYR A 1 135 ? 4.266 -4.696 11.795 1.00 87.56 135 TYR A C 1
ATOM 1058 O O . TYR A 1 135 ? 4.881 -4.838 12.858 1.00 87.56 135 TYR A O 1
ATOM 1066 N N . GLU A 1 136 ? 3.416 -3.697 11.586 1.00 88.31 136 GLU A N 1
ATOM 1067 C CA . GLU A 1 136 ? 3.043 -2.713 12.594 1.00 88.31 136 GLU A CA 1
ATOM 1068 C C . GLU A 1 136 ? 1.546 -2.447 12.517 1.00 88.31 136 GLU A C 1
ATOM 1070 O O . GLU A 1 136 ? 0.993 -2.301 11.433 1.00 88.31 136 GLU A O 1
ATOM 1075 N N . ARG A 1 137 ? 0.875 -2.325 13.660 1.00 89.19 137 ARG A N 1
ATOM 1076 C CA . ARG A 1 137 ? -0.535 -1.924 13.710 1.00 89.19 137 ARG A CA 1
ATOM 1077 C C . ARG A 1 137 ? -0.760 -0.900 14.804 1.00 89.19 137 ARG A C 1
ATOM 1079 O O . ARG A 1 137 ? -0.463 -1.171 15.968 1.00 89.19 137 ARG A O 1
ATOM 1086 N N . THR A 1 138 ? -1.304 0.253 14.441 1.00 89.50 138 THR A N 1
ATOM 1087 C CA . THR A 1 138 ? -1.606 1.346 15.368 1.00 89.50 138 THR A CA 1
ATOM 1088 C C . THR A 1 138 ? -2.878 1.062 16.169 1.00 89.50 138 THR A C 1
ATOM 1090 O O . THR A 1 138 ? -3.710 0.237 15.799 1.00 89.50 138 THR A O 1
ATOM 1093 N N . CYS A 1 139 ? -3.094 1.817 17.240 1.00 88.88 139 CYS A N 1
ATOM 1094 C CA . CYS A 1 139 ? -4.445 2.072 17.725 1.00 88.88 139 CYS A CA 1
ATOM 1095 C C . CYS A 1 139 ? -5.253 2.925 16.723 1.00 88.88 139 CYS A C 1
ATOM 1097 O O . CYS A 1 139 ? -4.707 3.365 15.709 1.00 88.88 139 CYS A O 1
ATOM 1099 N N . ALA A 1 140 ? -6.534 3.196 16.994 1.00 91.88 140 ALA A N 1
ATOM 1100 C CA . ALA A 1 140 ? -7.268 4.184 16.203 1.00 91.88 140 ALA A CA 1
ATOM 1101 C C . ALA A 1 140 ? -6.606 5.553 16.423 1.00 91.88 140 ALA A C 1
ATOM 1103 O O . ALA A 1 140 ? -6.626 6.066 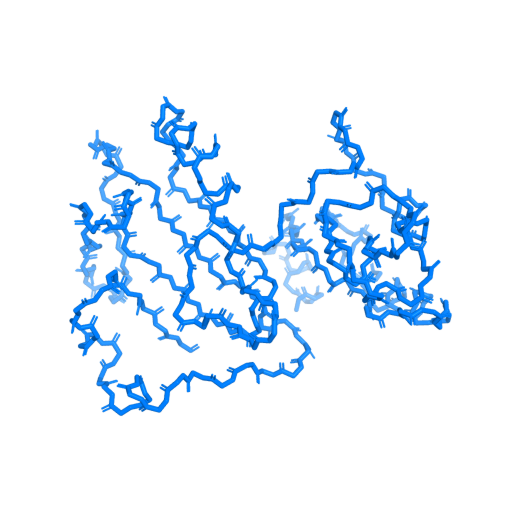17.545 1.00 91.88 140 ALA A O 1
ATOM 1104 N N . VAL A 1 141 ? -5.963 6.108 15.395 1.00 92.31 141 VAL A N 1
ATOM 1105 C CA . VAL A 1 141 ? -5.027 7.234 15.528 1.00 92.31 141 VAL A CA 1
ATOM 1106 C C . VAL A 1 141 ? -5.445 8.401 14.642 1.00 92.31 141 VAL A C 1
ATOM 1108 O O . VAL A 1 141 ? -5.848 8.214 13.500 1.00 92.31 141 VAL A O 1
ATOM 1111 N N . TYR A 1 142 ? -5.357 9.616 15.180 1.00 94.25 142 TYR A N 1
ATOM 1112 C CA . TYR A 1 142 ? -5.576 10.842 14.417 1.00 94.25 142 TYR A CA 1
ATOM 1113 C C . TYR A 1 142 ? -4.656 11.948 14.918 1.00 94.25 142 TYR A C 1
ATOM 1115 O O . TYR A 1 142 ? -4.570 12.153 16.129 1.00 94.25 142 TYR A O 1
ATOM 1123 N N . GLN A 1 143 ? -4.002 12.663 14.001 1.00 93.56 143 GLN A N 1
ATOM 1124 C CA . GLN A 1 143 ? -3.044 13.733 14.282 1.00 93.56 143 GLN A CA 1
ATOM 1125 C C . GLN A 1 143 ? -1.964 13.318 15.270 1.00 93.56 143 GLN A C 1
ATOM 1127 O O . GLN A 1 143 ? -1.643 14.075 16.187 1.00 93.56 143 GLN A O 1
ATOM 1132 N N . LYS A 1 144 ? -1.399 12.114 15.106 1.00 90.19 144 LYS A N 1
ATOM 1133 C CA . LYS A 1 144 ? -0.424 11.617 16.076 1.00 90.19 144 LYS A CA 1
ATOM 1134 C C . LYS A 1 144 ? -1.027 11.696 17.491 1.00 90.19 144 LYS A C 1
ATOM 1136 O O . LYS A 1 144 ? -0.395 12.190 18.418 1.00 90.19 144 LYS A O 1
ATOM 1141 N N . GLU A 1 145 ? -2.238 11.174 17.677 1.00 89.31 145 GLU A N 1
ATOM 1142 C CA . GLU A 1 145 ? -2.828 10.905 18.988 1.00 89.31 145 GLU A CA 1
ATOM 1143 C C . GLU A 1 145 ? -3.653 9.622 18.943 1.00 89.31 145 GLU A C 1
ATOM 1145 O O . GLU A 1 145 ? -4.483 9.425 18.053 1.00 89.31 145 GLU A O 1
ATOM 1150 N N . CYS A 1 146 ? -3.440 8.752 19.929 1.00 89.62 146 CYS A N 1
ATOM 1151 C CA . CYS A 1 146 ? -4.228 7.538 20.080 1.00 89.62 146 CYS A CA 1
ATOM 1152 C C . CYS A 1 146 ? -5.625 7.889 20.597 1.00 89.62 146 CYS A C 1
ATOM 1154 O O . CYS A 1 146 ? -5.763 8.349 21.729 1.00 89.62 146 CYS A O 1
ATOM 1156 N N . LYS A 1 147 ? -6.655 7.691 19.773 1.00 90.56 147 LYS A N 1
ATOM 1157 C CA . LYS A 1 147 ? -8.043 8.011 20.122 1.00 90.56 147 LYS A CA 1
ATOM 1158 C C . LYS A 1 147 ? -8.723 6.859 20.848 1.00 90.56 147 LYS A C 1
ATOM 1160 O O . LYS A 1 147 ? -9.395 7.096 21.846 1.00 90.56 147 LYS A O 1
ATOM 1165 N N . VAL A 1 148 ? -8.533 5.624 20.375 1.00 88.44 148 VAL A N 1
ATOM 1166 C CA . VAL A 1 148 ? -9.139 4.420 20.971 1.00 88.44 148 VAL A CA 1
ATOM 1167 C C . VAL A 1 148 ? -8.197 3.223 20.855 1.00 88.44 148 VAL A C 1
ATOM 1169 O O . VAL A 1 148 ? -7.644 2.953 19.787 1.00 88.44 148 VAL A O 1
ATOM 1172 N N . LEU A 1 149 ? -8.047 2.485 21.959 1.00 85.50 149 LEU A N 1
ATOM 1173 C CA . LEU A 1 149 ? -7.372 1.187 22.004 1.00 85.50 149 LEU A CA 1
ATOM 1174 C C . LEU A 1 149 ? -8.352 0.046 21.717 1.00 85.50 149 LEU A C 1
ATOM 1176 O O . LEU A 1 149 ? -9.526 0.161 22.074 1.00 85.50 149 LEU A O 1
ATOM 1180 N N . PRO A 1 150 ? -7.882 -1.064 21.123 1.00 84.62 150 PRO A N 1
ATOM 1181 C CA . PRO A 1 150 ? -8.722 -2.235 20.961 1.00 84.62 150 PRO A CA 1
ATOM 1182 C C . PRO A 1 150 ? -9.081 -2.832 22.322 1.00 84.62 150 PRO A C 1
ATOM 1184 O O . PRO A 1 150 ? -8.302 -2.793 23.280 1.00 84.62 150 PRO A O 1
ATOM 1187 N N . THR A 1 151 ? -10.259 -3.436 22.399 1.00 83.75 151 THR A N 1
ATOM 1188 C CA . THR A 1 151 ? -10.638 -4.289 23.519 1.00 83.75 151 THR A CA 1
ATOM 1189 C C . THR A 1 151 ? -10.071 -5.688 23.294 1.00 83.75 151 THR A C 1
ATOM 1191 O O . THR A 1 151 ? -10.196 -6.259 22.212 1.00 83.75 151 THR A O 1
ATOM 1194 N N . ASN A 1 152 ? -9.438 -6.255 24.324 1.00 76.31 152 ASN A N 1
ATOM 1195 C CA . ASN A 1 152 ? -8.983 -7.643 24.276 1.00 76.31 152 ASN A CA 1
ATOM 1196 C C . ASN A 1 152 ? -10.208 -8.554 24.430 1.00 76.31 152 ASN A C 1
ATOM 1198 O O . ASN A 1 152 ? -10.807 -8.611 25.508 1.00 76.31 152 ASN A O 1
ATOM 1202 N N . GLY A 1 153 ? -10.581 -9.267 23.369 1.00 66.44 153 GLY A N 1
ATOM 1203 C CA . GLY A 1 153 ? -11.611 -10.296 23.434 1.00 66.44 153 GLY A CA 1
ATOM 1204 C C . GLY A 1 153 ? -11.162 -11.510 24.254 1.00 66.44 153 GLY A C 1
ATOM 1205 O O . GLY A 1 153 ? -9.970 -11.782 24.406 1.00 66.44 153 GLY A O 1
ATOM 1206 N N . ALA A 1 154 ? -12.124 -12.299 24.744 1.00 60.97 154 ALA A N 1
ATOM 1207 C CA . ALA A 1 154 ? -11.864 -13.525 25.512 1.00 60.97 154 ALA A CA 1
ATOM 1208 C C . ALA A 1 154 ? -11.038 -14.582 24.743 1.00 60.97 154 ALA A C 1
ATOM 1210 O O . ALA A 1 154 ? -10.467 -15.483 25.350 1.00 60.97 154 ALA A O 1
ATOM 1211 N N . SER A 1 155 ? -10.959 -14.463 23.415 1.00 69.69 155 SER A N 1
ATOM 1212 C CA . SER A 1 155 ? -10.172 -15.309 22.512 1.00 69.69 155 SER A CA 1
ATOM 1213 C C . SER A 1 155 ? -8.735 -14.820 22.280 1.00 69.69 155 SER A C 1
ATOM 1215 O O . SER A 1 155 ? -8.003 -15.450 21.522 1.00 69.69 155 SER A O 1
ATOM 1217 N N . GLY A 1 156 ? -8.324 -13.697 22.882 1.00 71.44 156 GLY A N 1
ATOM 1218 C CA . GLY A 1 156 ? -7.045 -13.043 22.578 1.00 71.44 156 GLY A CA 1
ATOM 1219 C C . GLY A 1 156 ? -7.035 -12.278 21.249 1.00 71.44 156 GLY A C 1
ATOM 1220 O O . GLY A 1 156 ? -5.972 -11.866 20.796 1.00 71.44 156 GLY A O 1
ATOM 1221 N N . ILE A 1 157 ? -8.206 -12.093 20.629 1.00 74.00 157 ILE A N 1
ATOM 1222 C CA . ILE A 1 157 ? -8.395 -11.277 19.427 1.00 74.00 157 ILE A CA 1
ATOM 1223 C C . ILE A 1 157 ? -8.731 -9.849 19.860 1.00 74.00 157 ILE A C 1
ATOM 1225 O O . ILE A 1 157 ? -9.677 -9.631 20.619 1.00 74.00 157 ILE A O 1
ATOM 1229 N N . ASP A 1 158 ? -7.962 -8.890 19.358 1.00 79.31 158 ASP A N 1
ATOM 1230 C CA . ASP A 1 158 ? -8.215 -7.463 19.542 1.00 79.31 158 ASP A CA 1
ATOM 1231 C C . ASP A 1 158 ? -9.392 -7.009 18.673 1.00 79.31 158 ASP A C 1
ATOM 1233 O O . ASP A 1 158 ? -9.380 -7.202 17.456 1.00 79.31 158 ASP A O 1
ATOM 1237 N N . THR A 1 159 ? -10.392 -6.380 19.290 1.00 82.12 159 THR A N 1
ATOM 1238 C CA . THR A 1 159 ? -11.590 -5.875 18.606 1.00 82.12 159 THR A CA 1
ATOM 1239 C C . THR A 1 159 ? -11.756 -4.372 18.796 1.00 82.12 159 THR A C 1
ATOM 1241 O O . THR A 1 159 ? -11.489 -3.847 19.875 1.00 82.12 159 THR A O 1
ATOM 1244 N N . TYR A 1 160 ? -12.232 -3.675 17.764 1.00 82.75 160 TYR A N 1
ATOM 1245 C CA . TYR A 1 160 ? -12.633 -2.271 17.852 1.00 82.75 160 TYR A CA 1
ATOM 1246 C C . TYR A 1 160 ? -14.157 -2.170 17.815 1.00 82.75 160 TYR A C 1
ATOM 1248 O O . TYR A 1 160 ? -14.817 -2.877 17.053 1.00 82.75 160 TYR A O 1
ATOM 1256 N N . ASP A 1 161 ? -14.720 -1.297 18.649 1.00 82.44 161 ASP A N 1
ATOM 1257 C CA . ASP A 1 161 ? -16.134 -0.948 18.555 1.00 82.44 161 ASP A CA 1
ATOM 1258 C C . ASP A 1 161 ? -16.333 0.091 17.445 1.00 82.44 161 ASP A C 1
ATOM 1260 O O . ASP A 1 161 ? -15.961 1.256 17.587 1.00 82.44 161 ASP A O 1
ATOM 1264 N N . HIS A 1 162 ? -16.933 -0.342 16.338 1.00 79.12 162 HIS A N 1
ATOM 1265 C CA . HIS A 1 162 ? -17.223 0.510 15.185 1.00 79.12 162 HIS A CA 1
ATOM 1266 C C . HIS A 1 162 ? -18.553 1.275 15.315 1.00 79.12 162 HIS A C 1
ATOM 1268 O O . HIS A 1 162 ? -18.873 2.089 14.447 1.00 79.12 162 HIS A O 1
ATOM 1274 N N . ALA A 1 163 ? -19.333 1.074 16.389 1.00 83.38 163 ALA A N 1
ATOM 1275 C CA . ALA A 1 163 ? -20.568 1.831 16.612 1.00 83.38 163 ALA A CA 1
ATOM 1276 C C . ALA A 1 163 ? -20.292 3.329 16.834 1.00 83.38 163 ALA A C 1
ATOM 1278 O O . ALA A 1 163 ? -21.088 4.176 16.427 1.00 83.38 163 ALA A O 1
ATOM 1279 N N . ASN A 1 164 ? -19.141 3.655 17.431 1.00 85.56 164 ASN A N 1
ATOM 1280 C CA . ASN A 1 164 ? -18.678 5.020 17.665 1.00 85.56 164 ASN A CA 1
ATOM 1281 C C . ASN A 1 164 ? -17.323 5.245 16.986 1.00 85.56 164 ASN A C 1
ATOM 1283 O O . ASN A 1 164 ? -16.266 5.193 17.620 1.00 85.56 164 ASN A O 1
ATOM 1287 N N . TYR A 1 165 ? -17.367 5.508 15.678 1.00 91.88 165 TYR A N 1
ATOM 1288 C CA . TYR A 1 165 ? -16.172 5.829 14.901 1.00 91.88 165 TYR A CA 1
ATOM 1289 C C . TYR A 1 165 ? -15.362 6.955 15.560 1.00 91.88 165 TYR A C 1
ATOM 1291 O O . TYR A 1 165 ? -15.893 8.032 15.835 1.00 91.88 165 TYR A O 1
ATOM 1299 N N . SER A 1 166 ? -14.073 6.696 15.787 1.00 92.19 166 SER A N 1
ATOM 1300 C CA . SER A 1 166 ? -13.158 7.637 16.442 1.00 92.19 166 SER A CA 1
ATOM 1301 C C . SER A 1 166 ? -12.041 8.098 15.510 1.00 92.19 166 SER A C 1
ATOM 1303 O O . SER A 1 166 ? -11.814 9.297 15.378 1.00 92.19 166 SER A O 1
ATOM 1305 N N . ALA A 1 167 ? -11.349 7.154 14.871 1.00 94.88 167 ALA A N 1
ATOM 1306 C CA . ALA A 1 167 ? -10.300 7.392 13.886 1.00 94.88 167 ALA A CA 1
ATOM 1307 C C . ALA A 1 167 ? -9.961 6.081 13.158 1.00 94.88 167 ALA A C 1
ATOM 1309 O O . ALA A 1 167 ? -10.382 5.007 13.591 1.00 94.88 167 ALA A O 1
ATOM 1310 N N . SER A 1 168 ? -9.173 6.165 12.088 1.00 95.25 168 SER A N 1
ATOM 1311 C CA . SER A 1 168 ? -8.678 4.997 11.356 1.00 95.25 168 SER A CA 1
ATOM 1312 C C . SER A 1 168 ? -7.619 4.226 12.145 1.00 95.25 168 SER A C 1
ATOM 1314 O O . SER A 1 168 ? -6.759 4.807 12.811 1.00 95.25 168 SER A O 1
ATOM 1316 N N . VAL A 1 169 ? -7.654 2.900 12.032 1.00 93.06 169 VAL A N 1
ATOM 1317 C CA . VAL A 1 169 ? -6.541 2.015 12.393 1.00 93.06 169 VAL A CA 1
ATOM 1318 C C . VAL A 1 169 ? -5.624 1.889 11.179 1.00 93.06 169 VAL A C 1
ATOM 1320 O O . VAL A 1 169 ? -6.095 1.700 10.060 1.00 93.06 169 VAL A O 1
ATOM 1323 N N . HIS A 1 170 ? -4.312 1.987 11.377 1.00 93.88 170 HIS A N 1
ATOM 1324 C CA . HIS A 1 170 ? -3.321 1.831 10.316 1.00 93.88 170 HIS A CA 1
ATOM 1325 C C . HIS A 1 170 ? -2.525 0.547 10.551 1.00 93.88 170 HIS A C 1
ATOM 1327 O O . HIS A 1 170 ? -2.069 0.303 11.669 1.00 93.88 170 HIS A O 1
ATOM 1333 N N . ALA A 1 171 ? -2.344 -0.258 9.505 1.00 92.94 171 ALA A N 1
ATOM 1334 C CA . ALA A 1 171 ? -1.506 -1.450 9.549 1.00 92.94 171 ALA A CA 1
ATOM 1335 C C . ALA A 1 171 ? -0.479 -1.450 8.411 1.00 92.94 171 ALA A C 1
ATOM 1337 O O . ALA A 1 171 ? -0.835 -1.324 7.241 1.00 92.94 171 ALA A O 1
ATOM 1338 N N . VAL A 1 172 ? 0.790 -1.600 8.770 1.00 92.38 172 VAL A N 1
ATOM 1339 C CA . VAL A 1 172 ? 1.900 -1.884 7.862 1.00 92.38 172 VAL A CA 1
ATOM 1340 C C . VAL A 1 172 ? 2.009 -3.397 7.718 1.00 92.38 172 VAL A C 1
ATOM 1342 O O . VAL A 1 172 ? 2.076 -4.113 8.717 1.00 92.38 172 VAL A O 1
ATOM 1345 N N . ILE A 1 173 ? 2.003 -3.870 6.476 1.00 92.88 173 ILE A N 1
ATOM 1346 C CA . ILE A 1 173 ? 2.036 -5.288 6.103 1.00 92.88 173 ILE A CA 1
ATOM 1347 C C . ILE A 1 173 ? 3.106 -5.560 5.026 1.00 92.88 173 ILE A C 1
ATOM 1349 O O . ILE A 1 173 ? 2.886 -6.336 4.100 1.00 92.88 173 ILE A O 1
ATOM 1353 N N . GLY A 1 174 ? 4.270 -4.908 5.122 1.00 90.06 174 GLY A N 1
ATOM 1354 C CA . GLY A 1 174 ? 5.334 -4.955 4.105 1.00 90.06 174 GLY A CA 1
ATOM 1355 C C . GLY A 1 174 ? 6.301 -6.142 4.211 1.00 90.06 174 GLY A C 1
ATOM 1356 O O . GLY A 1 174 ? 7.350 -6.143 3.578 1.00 90.06 174 GLY A O 1
ATOM 1357 N N . MET A 1 175 ? 5.994 -7.162 5.013 1.00 88.25 175 MET A N 1
ATOM 1358 C CA . MET A 1 175 ? 6.901 -8.273 5.347 1.00 88.25 175 MET A CA 1
ATOM 1359 C C . MET A 1 175 ? 6.863 -9.471 4.375 1.00 88.25 175 MET A C 1
ATOM 1361 O O . MET A 1 175 ? 7.309 -10.563 4.724 1.00 88.25 175 MET A O 1
ATOM 1365 N N . ALA A 1 176 ? 6.299 -9.316 3.174 1.00 83.38 176 ALA A N 1
ATOM 1366 C CA . ALA A 1 176 ? 5.907 -10.444 2.320 1.00 83.38 176 ALA A CA 1
ATOM 1367 C C . ALA A 1 176 ? 7.053 -11.173 1.582 1.00 83.38 176 ALA A C 1
ATOM 1369 O O . ALA A 1 176 ? 6.794 -12.211 0.971 1.00 83.38 176 ALA A O 1
ATOM 1370 N N . GLY A 1 177 ? 8.303 -10.694 1.631 1.00 71.06 177 GLY A N 1
ATOM 1371 C CA . GLY A 1 177 ? 9.406 -11.425 0.987 1.00 71.06 177 GLY A CA 1
ATOM 1372 C C . GLY A 1 177 ? 10.732 -10.693 0.787 1.00 71.06 177 GLY A C 1
ATOM 1373 O O . GLY A 1 177 ? 11.729 -11.357 0.506 1.00 71.06 177 GLY A O 1
ATOM 1374 N N . PHE A 1 178 ? 10.787 -9.368 0.946 1.00 79.12 178 PHE A N 1
ATOM 1375 C CA . PHE A 1 178 ? 12.060 -8.643 0.953 1.00 79.12 178 PHE A CA 1
ATOM 1376 C C . PHE A 1 178 ? 12.754 -8.733 2.324 1.00 79.12 178 PHE A C 1
ATOM 1378 O O . PHE A 1 178 ? 12.214 -9.274 3.291 1.00 79.12 178 PHE A O 1
ATOM 1385 N N . SER A 1 179 ? 13.982 -8.220 2.413 1.00 79.62 179 SER A N 1
ATOM 1386 C CA . SER A 1 179 ? 14.736 -8.196 3.672 1.00 79.62 179 SER A CA 1
ATOM 1387 C C . SER A 1 179 ? 13.998 -7.384 4.738 1.00 79.62 179 SER A C 1
ATOM 1389 O O . SER A 1 179 ? 13.636 -6.236 4.485 1.00 79.62 179 SER A O 1
ATOM 1391 N N . LEU A 1 180 ? 13.808 -7.985 5.917 1.00 80.94 180 LEU A N 1
ATOM 1392 C CA . LEU A 1 180 ? 13.073 -7.375 7.026 1.00 80.94 180 LEU A CA 1
ATOM 1393 C C . LEU A 1 180 ? 13.797 -6.148 7.584 1.00 80.94 180 LEU A C 1
ATOM 1395 O O . LEU A 1 180 ? 14.994 -6.206 7.892 1.00 80.94 180 LEU A O 1
ATOM 1399 N N . ASP A 1 181 ? 13.034 -5.084 7.814 1.00 73.88 181 ASP A N 1
ATOM 1400 C CA . ASP A 1 181 ? 13.527 -3.887 8.478 1.00 73.88 181 ASP A CA 1
ATOM 1401 C C . ASP A 1 181 ? 13.650 -4.121 9.985 1.00 73.88 181 ASP A C 1
ATOM 1403 O O . ASP A 1 181 ? 12.743 -4.627 10.653 1.00 73.88 181 ASP A O 1
ATOM 1407 N N . GLN A 1 182 ? 14.793 -3.732 10.547 1.00 76.00 182 GLN A N 1
ATOM 1408 C CA . GLN A 1 182 ? 15.022 -3.832 11.983 1.00 76.00 182 GLN A CA 1
ATOM 1409 C C . GLN A 1 182 ? 14.340 -2.677 12.711 1.00 76.00 182 GLN A C 1
ATOM 1411 O O . GLN A 1 182 ? 14.553 -1.503 12.400 1.00 76.00 182 GLN A O 1
ATOM 1416 N N . PHE A 1 183 ? 13.577 -3.004 13.750 1.00 73.62 183 PHE A N 1
ATOM 1417 C CA . PHE A 1 183 ? 13.049 -1.993 14.653 1.00 73.62 183 PHE A CA 1
ATOM 1418 C C . PHE A 1 183 ? 14.184 -1.265 15.400 1.00 73.62 183 PHE A C 1
ATOM 1420 O O . PHE A 1 183 ? 15.167 -1.904 15.789 1.00 73.62 183 PHE A O 1
ATOM 1427 N N . PRO A 1 184 ? 14.045 0.045 15.692 1.00 68.50 184 PRO A N 1
ATOM 1428 C CA . PRO A 1 184 ? 15.011 0.754 16.526 1.00 68.50 184 PRO A CA 1
ATOM 1429 C C . PRO A 1 184 ? 15.165 0.080 17.896 1.00 68.50 184 PRO A C 1
ATOM 1431 O O . PRO A 1 184 ? 14.181 -0.356 18.500 1.00 68.50 184 PRO A O 1
ATOM 1434 N N . SER A 1 185 ? 16.398 0.017 18.404 1.00 64.56 185 SER A N 1
ATOM 1435 C CA . SER A 1 185 ? 16.770 -0.768 19.594 1.00 64.56 185 SER A CA 1
ATOM 1436 C C . SER A 1 185 ? 15.984 -0.406 20.856 1.00 64.56 185 SER A C 1
ATOM 1438 O O . SER A 1 185 ? 15.695 -1.286 21.669 1.00 64.56 185 SER A O 1
ATOM 1440 N N . GLN A 1 186 ? 15.563 0.857 20.990 1.00 61.00 186 GLN A N 1
ATOM 1441 C CA . GLN A 1 186 ? 14.692 1.333 22.074 1.00 61.00 186 GLN A CA 1
ATOM 1442 C C . GLN A 1 186 ? 13.341 0.603 22.151 1.00 61.00 186 GLN A C 1
ATOM 1444 O O . GLN A 1 186 ? 12.656 0.676 23.165 1.00 61.00 186 GLN A O 1
ATOM 1449 N N . TYR A 1 187 ? 12.969 -0.117 21.094 1.00 58.22 187 TYR A N 1
ATOM 1450 C CA . TYR A 1 187 ? 11.681 -0.765 20.967 1.00 58.22 187 TYR A CA 1
ATOM 1451 C C . TYR A 1 187 ? 11.737 -2.301 20.853 1.00 58.22 187 TYR A C 1
ATOM 1453 O O . TYR A 1 187 ? 10.693 -2.940 20.751 1.00 58.22 187 TYR A O 1
ATOM 1461 N N . VAL A 1 188 ? 12.933 -2.902 20.863 1.00 53.66 188 VAL A N 1
ATOM 1462 C CA . VAL A 1 188 ? 13.142 -4.359 20.706 1.00 53.66 188 VAL A CA 1
ATOM 1463 C C . VAL A 1 188 ? 13.000 -5.114 22.040 1.00 53.66 188 VAL A C 1
ATOM 1465 O O . VAL A 1 188 ? 12.668 -6.294 22.052 1.00 53.66 188 VAL A O 1
ATOM 1468 N N . ASN A 1 189 ? 13.192 -4.430 23.176 1.00 43.88 189 ASN A N 1
ATOM 1469 C CA . ASN A 1 189 ? 13.192 -5.031 24.522 1.00 43.88 189 ASN A CA 1
ATOM 1470 C C . ASN A 1 189 ? 11.933 -4.734 25.356 1.00 43.88 189 ASN A C 1
ATOM 1472 O O . ASN A 1 189 ? 11.860 -5.106 26.529 1.00 43.88 189 ASN A O 1
ATOM 1476 N N . ALA A 1 190 ? 10.949 -4.042 24.789 1.00 45.69 190 ALA A N 1
ATOM 1477 C CA . ALA A 1 190 ? 9.678 -3.809 25.456 1.00 45.69 190 ALA A CA 1
ATOM 1478 C C . ALA A 1 190 ? 8.735 -4.985 25.172 1.00 45.69 190 ALA A C 1
ATOM 1480 O O . ALA A 1 190 ? 8.596 -5.400 24.023 1.00 45.69 190 ALA A O 1
ATOM 1481 N N . ASN A 1 191 ? 8.058 -5.516 26.200 1.00 41.31 191 ASN A N 1
ATOM 1482 C CA . ASN A 1 191 ? 6.930 -6.433 25.989 1.00 41.31 191 ASN A CA 1
ATOM 1483 C C . ASN A 1 191 ? 5.998 -5.826 24.929 1.00 41.31 191 ASN A C 1
ATOM 1485 O O . ASN A 1 191 ? 5.722 -4.632 25.002 1.00 41.31 191 ASN A O 1
ATOM 1489 N N . SER A 1 192 ? 5.477 -6.628 23.997 1.00 43.97 192 SER A N 1
ATOM 1490 C CA . SER A 1 192 ? 4.672 -6.212 22.825 1.00 43.97 192 SER A CA 1
ATOM 1491 C C . SER A 1 192 ? 3.430 -5.344 23.118 1.00 43.97 192 SER A C 1
ATOM 1493 O O . SER A 1 192 ? 2.771 -4.874 22.195 1.00 43.97 192 SER A O 1
ATOM 1495 N N . ARG A 1 193 ? 3.121 -5.100 24.400 1.00 43.12 193 ARG A N 1
ATOM 1496 C CA . ARG A 1 193 ? 2.060 -4.217 24.912 1.00 43.12 193 ARG A CA 1
ATOM 1497 C C . ARG A 1 193 ? 2.552 -2.940 25.617 1.00 43.12 193 ARG A C 1
ATOM 1499 O O . ARG A 1 193 ? 1.727 -2.162 26.070 1.00 43.12 193 ARG A O 1
ATOM 1506 N N . LYS A 1 194 ? 3.864 -2.725 25.757 1.00 37.31 194 LYS A N 1
ATOM 1507 C CA . LYS A 1 194 ? 4.480 -1.652 26.565 1.00 37.31 194 LYS A CA 1
ATOM 1508 C C . LYS A 1 194 ? 5.431 -0.764 25.760 1.00 37.31 194 LYS A C 1
ATOM 1510 O O . LYS A 1 194 ? 6.533 -0.453 26.197 1.00 37.31 194 LYS A O 1
ATOM 1515 N N . LEU A 1 195 ? 4.990 -0.331 24.584 1.00 41.59 195 LEU A N 1
ATOM 1516 C CA . LEU A 1 195 ? 5.556 0.849 23.929 1.00 41.59 195 LEU A CA 1
ATOM 1517 C C . LEU A 1 195 ? 4.612 2.027 24.148 1.00 41.59 195 LEU A C 1
ATOM 1519 O O . LEU A 1 195 ? 3.875 2.469 23.272 1.00 41.59 195 LEU A O 1
ATOM 1523 N N . GLU A 1 196 ? 4.610 2.450 25.407 1.00 46.97 196 GLU A N 1
ATOM 1524 C CA . GLU A 1 196 ? 4.049 3.696 25.908 1.00 46.97 196 GLU A CA 1
ATOM 1525 C C . GLU A 1 196 ? 5.076 4.793 25.581 1.00 46.97 196 GLU A C 1
ATOM 1527 O O . GLU A 1 196 ? 6.200 4.711 26.063 1.00 46.97 196 GLU A O 1
ATOM 1532 N N . ASP A 1 197 ? 4.743 5.693 24.641 1.00 39.94 197 ASP A N 1
ATOM 1533 C CA . ASP A 1 197 ? 5.104 7.135 24.644 1.00 39.94 197 ASP A CA 1
ATOM 1534 C C . ASP A 1 197 ? 5.053 7.824 23.263 1.00 39.94 197 ASP A C 1
ATOM 1536 O O . ASP A 1 197 ? 5.290 9.023 23.157 1.00 39.94 197 ASP A O 1
ATOM 1540 N N . SER A 1 198 ? 4.659 7.145 22.181 1.00 41.78 198 SER A N 1
ATOM 1541 C CA . SER A 1 198 ? 4.146 7.830 20.974 1.00 41.78 198 SER A CA 1
ATOM 1542 C C . SER A 1 198 ? 3.444 6.844 20.044 1.00 41.78 198 SER A C 1
ATOM 1544 O O . SER A 1 198 ? 4.107 6.047 19.399 1.00 41.78 198 SER A O 1
ATOM 1546 N N . PHE A 1 199 ? 2.108 6.910 19.975 1.00 51.47 199 PHE A N 1
ATOM 1547 C CA . PHE A 1 199 ? 1.241 6.050 19.140 1.00 51.47 199 PHE A CA 1
ATOM 1548 C C . PHE A 1 199 ? 1.374 4.577 19.507 1.00 51.47 199 PHE A C 1
ATOM 1550 O O . PHE A 1 199 ? 2.358 3.943 19.164 1.00 51.47 199 PHE A O 1
ATOM 1557 N N . GLN A 1 200 ? 0.405 4.002 20.225 1.00 56.16 200 GLN A N 1
ATOM 1558 C CA . GLN A 1 200 ? 0.481 2.580 20.573 1.00 56.16 200 GLN A CA 1
ATOM 1559 C C . GLN A 1 200 ? 0.492 1.730 19.289 1.00 56.16 200 GLN A C 1
ATOM 1561 O O . GLN A 1 200 ? -0.550 1.516 18.672 1.00 56.16 200 GLN A O 1
ATOM 1566 N N . ILE A 1 201 ? 1.688 1.308 18.868 1.00 57.31 201 ILE A N 1
ATOM 1567 C CA . ILE A 1 201 ? 1.945 0.459 17.706 1.00 57.31 201 ILE A CA 1
ATOM 1568 C C . ILE A 1 201 ? 2.241 -0.947 18.226 1.00 57.31 201 ILE A C 1
ATOM 1570 O O . ILE A 1 201 ? 3.266 -1.190 18.865 1.00 57.31 201 ILE A O 1
ATOM 1574 N N . THR A 1 202 ? 1.329 -1.872 17.947 1.00 57.75 202 THR A N 1
ATOM 1575 C CA . THR A 1 202 ? 1.510 -3.313 18.159 1.00 57.75 202 THR A CA 1
ATOM 1576 C C . THR A 1 202 ? 2.384 -3.914 17.057 1.00 57.75 202 THR A C 1
ATOM 1578 O O . THR A 1 202 ? 2.302 -3.491 15.905 1.00 57.75 202 THR A O 1
ATOM 1581 N N . ARG A 1 203 ? 3.236 -4.879 17.426 1.00 58.22 203 ARG A N 1
ATOM 1582 C CA . ARG A 1 203 ? 4.271 -5.493 16.573 1.00 58.22 203 ARG A CA 1
ATOM 1583 C C . ARG A 1 203 ? 4.196 -7.012 16.677 1.00 58.22 203 ARG A C 1
ATOM 1585 O O . ARG A 1 203 ? 3.879 -7.516 17.758 1.00 58.22 203 ARG A O 1
ATOM 1592 N N . SER A 1 204 ? 4.521 -7.717 15.600 1.00 48.34 204 SER A N 1
ATOM 1593 C CA . SER A 1 204 ? 4.630 -9.181 15.563 1.00 48.34 204 SER A CA 1
ATOM 1594 C C . SER A 1 204 ? 5.751 -9.615 14.643 1.00 48.34 204 SER A C 1
ATOM 1596 O O . SER A 1 204 ? 5.852 -8.984 13.568 1.00 48.34 204 SER A O 1
#

pLDDT: mean 84.93, std 14.8, range [37.31, 97.62]

InterPro domains:
  IPR004843 Calcineurin-like, phosphoesterase domain [PF00149] (7-135)
  IPR029052 Metallo-dependent phosphatase-like [G3DSA:3.60.21.10] (1-90)
  IPR029052 Metallo-dependent phosphatase-like [G3DSA:3.60.21.10] (91-204)
  IPR029052 Metallo-dependent phosphatase-like [SSF56300] (2-162)

Organism: NCBI:txid243964

Foldseek 3Di:
DLVCLVVVVDAEAEAQEPQQLCLVVCVSVVVSCVVCCSPVVRHPYHYFHYCLQAADAPLPAPDNDSNVNPNNNVVVVVVHVHPDPDRRDHLAQFCDDLDLDDPDGSHDPVCNVVCQVVCLVVLPAEREHASAQFKKKFAQDGPQDRFDFFDQDPVRDTHDDSVDRGHYIYIYDHNPDDDHDDRDPVPPPDDQQPPPDTTNMGGD